Protein AF-A0A1X7H1E5-F1 (afdb_monomer)

Mean predicted aligned error: 17.62 Å

Organism: NCBI:txid1313296

pLDDT: mean 81.73, std 18.09, range [30.44, 97.81]

Sequence (276 aa):
MNKVLLLMFMSLFIIAGCNSNSDNQVTVELDEQSMLISGLDFTISGQVKGLKQNYFFYQIEDGHGFLSEGKIDVQKNGTFKTSLAIKSPTNEFGELTFYSDANGNGVFDVELDTEQRLVSCELTFHKSIVIPLSTNEEMNESQKEDTEIVTTLYTINLNDYKNRNVSEIPFYSLGKIEYITEKTVKSFQEGHHPWLGHAETFISIKASNLVPPAYKKDNEIKKEFIQIKKQTDNRAVATIKFDDNFFYEVTAESSEMTGGIFFITNIELHMHIKEK

Structure (mmCIF, N/CA/C/O backbone):
data_AF-A0A1X7H1E5-F1
#
_entry.id   AF-A0A1X7H1E5-F1
#
loop_
_atom_site.group_PDB
_atom_site.id
_atom_site.type_symbol
_atom_site.label_atom_id
_atom_site.label_alt_id
_atom_site.label_comp_id
_atom_site.label_asym_id
_atom_site.label_entity_id
_atom_site.label_seq_id
_atom_site.pdbx_PDB_ins_code
_atom_site.Cartn_x
_atom_site.Cartn_y
_atom_site.Cartn_z
_atom_site.occupancy
_atom_site.B_iso_or_equiv
_atom_site.auth_seq_id
_atom_site.auth_comp_id
_atom_site.auth_asym_id
_atom_site.auth_atom_id
_atom_site.pdbx_PDB_model_num
ATOM 1 N N . MET A 1 1 ? -20.603 -50.423 40.516 1.00 35.03 1 MET A N 1
ATOM 2 C CA . MET A 1 1 ? -19.326 -50.216 39.806 1.00 35.03 1 MET A CA 1
ATOM 3 C C . MET A 1 1 ? -19.410 -48.911 39.030 1.00 35.03 1 MET A C 1
ATOM 5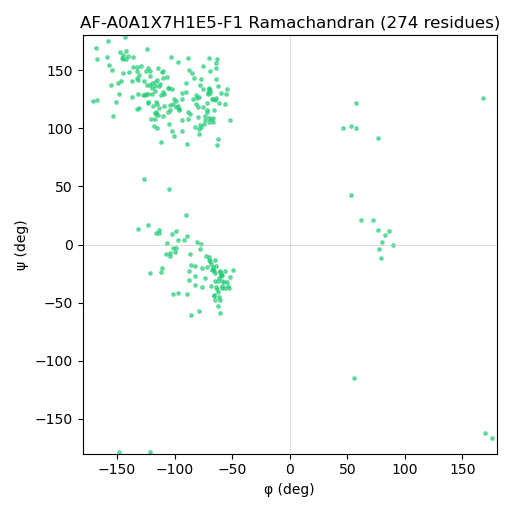 O O . MET A 1 1 ? -20.323 -48.751 38.239 1.00 35.03 1 MET A O 1
ATOM 9 N N . ASN A 1 2 ? -18.505 -48.000 39.392 1.00 33.03 2 ASN A N 1
ATOM 10 C CA . ASN A 1 2 ? -18.014 -46.771 38.756 1.00 33.03 2 ASN A CA 1
ATOM 11 C C . ASN A 1 2 ? -18.989 -45.743 38.153 1.00 33.03 2 ASN A C 1
ATOM 13 O O . ASN A 1 2 ? -19.403 -45.822 37.003 1.00 33.03 2 ASN A O 1
ATOM 17 N N . LYS A 1 3 ? -19.207 -44.694 38.960 1.00 39.78 3 LYS A N 1
ATOM 18 C CA . LYS A 1 3 ? -19.493 -43.313 38.553 1.00 39.78 3 LYS A CA 1
ATOM 19 C C . LYS A 1 3 ? -18.223 -42.708 37.933 1.00 39.78 3 LYS A C 1
ATOM 21 O O . LYS A 1 3 ? -17.164 -42.822 38.544 1.00 39.78 3 LYS A O 1
ATOM 26 N N . VAL A 1 4 ? -18.333 -42.020 36.799 1.00 43.75 4 VAL A N 1
ATOM 27 C CA . VAL A 1 4 ? -17.307 -41.074 36.328 1.00 43.75 4 VAL A CA 1
ATOM 28 C C . VAL A 1 4 ? -17.950 -39.693 36.329 1.00 43.75 4 VAL A C 1
ATOM 30 O O . VAL A 1 4 ? -18.762 -39.360 35.474 1.00 43.75 4 VAL A O 1
ATOM 33 N N . LEU A 1 5 ? -17.639 -38.946 37.386 1.00 39.69 5 LEU A N 1
ATOM 34 C CA . LEU A 1 5 ? -17.943 -37.535 37.568 1.00 39.69 5 LEU A CA 1
ATOM 35 C C . LEU A 1 5 ? -16.764 -36.769 36.955 1.00 39.69 5 LEU A C 1
ATOM 37 O O . LEU A 1 5 ? -15.660 -36.816 37.495 1.00 39.69 5 LEU A O 1
ATOM 41 N N . LEU A 1 6 ? -16.978 -36.128 35.808 1.00 38.88 6 LEU A N 1
ATOM 42 C CA . LEU A 1 6 ? -15.985 -35.265 35.175 1.00 38.88 6 LEU A CA 1
ATOM 43 C C . LEU A 1 6 ? -16.003 -33.911 35.906 1.00 38.88 6 LEU A C 1
ATOM 45 O O . LEU A 1 6 ? -16.850 -33.063 35.639 1.00 38.88 6 LEU A O 1
ATOM 49 N N . LEU A 1 7 ? -15.111 -33.746 36.886 1.00 35.53 7 LEU A N 1
ATOM 50 C CA . LEU A 1 7 ? -14.800 -32.451 37.493 1.00 35.53 7 LEU A CA 1
ATOM 51 C C . LEU A 1 7 ? -13.968 -31.642 36.488 1.00 35.53 7 LEU A C 1
ATOM 53 O O . LEU A 1 7 ? -12.813 -31.982 36.231 1.00 35.53 7 LEU A O 1
ATOM 57 N N . MET A 1 8 ? -14.543 -30.576 35.930 1.00 38.22 8 MET A N 1
ATOM 58 C CA . MET A 1 8 ? -13.761 -29.519 35.292 1.00 38.22 8 MET A CA 1
ATOM 59 C C . MET A 1 8 ? -13.047 -28.714 36.382 1.00 38.22 8 MET A C 1
ATOM 61 O O . MET A 1 8 ? -13.678 -28.168 37.287 1.00 38.22 8 MET A O 1
ATOM 65 N N . PHE A 1 9 ? -11.721 -28.677 36.293 1.00 36.47 9 PHE A N 1
ATOM 66 C CA . PHE A 1 9 ? -10.853 -27.814 37.082 1.00 36.47 9 PHE A CA 1
ATOM 67 C C . PHE A 1 9 ? -11.109 -26.352 36.689 1.00 36.47 9 PHE A C 1
ATOM 69 O O . PHE A 1 9 ? -10.734 -25.928 35.601 1.00 36.47 9 PHE A O 1
ATOM 76 N N . MET A 1 10 ? -11.733 -25.584 37.581 1.00 31.50 10 MET A N 1
ATOM 77 C CA . MET A 1 10 ? -11.665 -24.125 37.561 1.00 31.50 10 MET A CA 1
ATOM 78 C C . MET A 1 10 ? -10.351 -23.736 38.251 1.00 31.50 10 MET A C 1
ATOM 80 O O . MET A 1 10 ? -10.232 -23.820 39.475 1.00 31.50 10 MET A O 1
ATOM 84 N N . SER A 1 11 ? -9.324 -23.398 37.476 1.00 34.34 11 SER A N 1
ATOM 85 C CA . SER A 1 11 ? -8.077 -22.848 38.007 1.00 34.34 11 SER A CA 1
ATOM 86 C C . SER A 1 11 ? -8.276 -21.371 38.339 1.00 34.34 11 SER A C 1
ATOM 88 O O . SER A 1 11 ? -8.301 -20.516 37.459 1.00 34.34 11 SER A O 1
ATOM 90 N N . LEU A 1 12 ? -8.435 -21.107 39.634 1.00 36.41 12 LEU A N 1
ATOM 91 C CA . LEU A 1 12 ? -8.413 -19.793 40.262 1.00 36.41 12 LEU A CA 1
ATOM 92 C C . LEU A 1 12 ? -6.967 -19.257 40.214 1.00 36.41 12 LEU A C 1
ATOM 94 O O . LEU A 1 12 ? -6.116 -19.727 40.969 1.00 36.41 12 LEU A O 1
ATOM 98 N N . PHE A 1 13 ? -6.671 -18.290 39.345 1.00 33.78 13 PHE A N 1
ATOM 99 C CA . PHE A 1 13 ? -5.442 -17.497 39.439 1.00 33.78 13 PHE A CA 1
ATOM 100 C C . PHE A 1 13 ? -5.778 -16.149 40.076 1.00 33.78 13 PHE A C 1
ATOM 102 O O . PHE A 1 13 ? -6.185 -15.207 39.409 1.00 33.78 13 PHE A O 1
ATOM 109 N N . ILE A 1 14 ? -5.623 -16.070 41.399 1.00 40.78 14 ILE A N 1
ATOM 110 C CA . ILE A 1 14 ? -5.565 -14.799 42.125 1.00 40.78 14 ILE A CA 1
ATOM 111 C C . ILE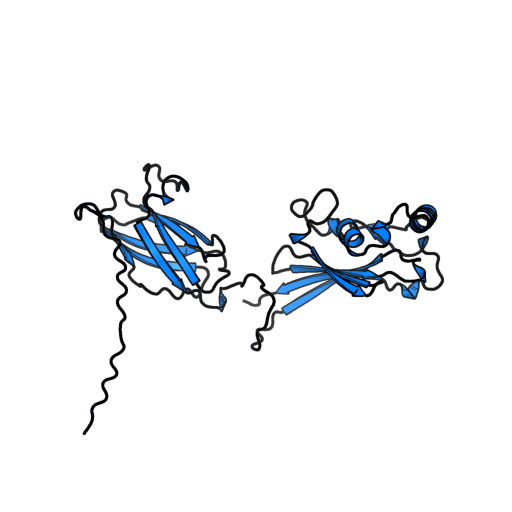 A 1 14 ? -4.083 -14.449 42.246 1.00 40.78 14 ILE A C 1
ATOM 113 O O . ILE A 1 14 ? -3.397 -14.953 43.136 1.00 40.78 14 ILE A O 1
ATOM 117 N N . ILE A 1 15 ? -3.574 -13.599 41.355 1.00 41.62 15 ILE A N 1
ATOM 118 C CA . ILE A 1 15 ? -2.298 -12.916 41.590 1.00 41.62 15 ILE A CA 1
ATOM 119 C C . ILE A 1 15 ? -2.630 -11.614 42.318 1.00 41.62 15 ILE A C 1
ATOM 121 O O . ILE A 1 15 ? -2.850 -10.566 41.721 1.00 41.62 15 ILE A O 1
ATOM 125 N N . ALA A 1 16 ? -2.719 -11.716 43.644 1.00 36.97 16 ALA A N 1
ATOM 126 C CA . ALA A 1 16 ? -2.786 -10.571 44.536 1.00 36.97 16 ALA A CA 1
ATOM 127 C C . ALA A 1 16 ? -1.371 -10.010 44.730 1.00 36.97 16 ALA A C 1
ATOM 129 O O . ALA A 1 16 ? -0.528 -10.624 45.387 1.00 36.97 16 ALA A O 1
ATOM 130 N N . GLY A 1 17 ? -1.115 -8.826 44.176 1.00 30.44 17 GLY A N 1
ATOM 131 C CA . GLY A 1 17 ? -0.035 -7.968 44.647 1.00 30.44 17 GLY A CA 1
ATOM 132 C C . GLY A 1 17 ? -0.408 -7.411 46.021 1.00 30.44 17 GLY A C 1
ATOM 133 O O . GLY A 1 17 ? -1.314 -6.592 46.140 1.00 30.44 17 GLY A O 1
ATOM 134 N N . CYS A 1 18 ? 0.261 -7.877 47.073 1.00 38.12 18 CYS A N 1
ATOM 135 C CA . CYS A 1 18 ? 0.117 -7.345 48.426 1.00 38.12 18 CYS A CA 1
ATOM 136 C C . CYS A 1 18 ? 0.766 -5.955 48.544 1.00 38.12 18 CYS A C 1
ATOM 138 O O . CYS A 1 18 ? 1.992 -5.891 48.503 1.00 38.12 18 CYS A O 1
ATOM 140 N N . ASN A 1 19 ? -0.008 -4.887 48.809 1.00 33.03 19 ASN A N 1
ATOM 141 C CA . ASN A 1 19 ? 0.352 -3.890 49.836 1.00 33.03 19 ASN A CA 1
ATOM 142 C C . ASN A 1 19 ? -0.787 -2.910 50.227 1.00 33.03 19 ASN A C 1
ATOM 144 O O . ASN A 1 19 ? -1.297 -2.171 49.395 1.00 33.03 19 ASN A O 1
ATOM 148 N N . SER A 1 20 ? -1.071 -2.876 51.538 1.00 36.31 20 SER A N 1
ATOM 149 C CA . SER A 1 20 ? -1.610 -1.794 52.400 1.00 36.31 20 SER A CA 1
ATOM 150 C C . SER A 1 20 ? -2.968 -1.091 52.139 1.00 36.31 20 SER A C 1
ATOM 152 O O . SER A 1 20 ? -3.122 -0.340 51.185 1.00 36.31 20 SER A O 1
ATOM 154 N N . ASN A 1 21 ? -3.841 -1.176 53.165 1.00 38.28 21 ASN A N 1
ATOM 155 C CA . ASN A 1 21 ? -5.068 -0.404 53.480 1.00 38.28 21 ASN A CA 1
ATOM 156 C C . ASN A 1 21 ? -6.356 -0.713 52.685 1.00 38.28 21 ASN A C 1
ATOM 158 O O . ASN A 1 21 ? -6.677 -0.081 51.684 1.00 38.28 21 ASN A O 1
ATOM 162 N N . SER A 1 22 ? -7.160 -1.632 53.232 1.00 46.06 22 SER A N 1
ATOM 163 C CA . SER A 1 22 ? -8.341 -2.257 52.613 1.00 46.06 22 SER A CA 1
ATOM 164 C C . SER A 1 22 ? -9.636 -1.431 52.561 1.00 46.06 22 SER A C 1
ATOM 166 O O . SER A 1 22 ? -10.623 -1.942 52.047 1.00 46.06 22 SER A O 1
ATOM 168 N N . ASP A 1 23 ? -9.670 -0.189 53.055 1.00 52.00 23 ASP A N 1
ATOM 169 C CA . ASP A 1 23 ? -10.923 0.596 53.105 1.00 52.00 23 ASP A CA 1
ATOM 170 C C . ASP A 1 23 ? -11.083 1.617 51.968 1.00 52.00 23 ASP A C 1
ATOM 172 O O . ASP A 1 23 ? -12.150 2.206 51.826 1.00 52.00 23 ASP A O 1
ATOM 176 N N . ASN A 1 24 ? -10.066 1.810 51.122 1.00 62.97 24 ASN A N 1
ATOM 177 C CA . ASN A 1 24 ? -10.121 2.755 49.994 1.00 62.97 24 ASN A CA 1
ATOM 178 C C . ASN A 1 24 ? -9.632 2.159 48.667 1.00 62.97 24 ASN A C 1
ATOM 180 O O . ASN A 1 24 ? -9.378 2.904 47.720 1.00 62.97 24 ASN A O 1
ATOM 184 N N . GLN A 1 25 ? -9.471 0.838 48.579 1.00 78.38 25 GLN A N 1
ATOM 185 C CA . GLN A 1 25 ? -9.040 0.227 47.330 1.00 78.38 25 GLN A CA 1
ATOM 186 C C . GLN A 1 25 ? -10.212 0.214 46.347 1.00 78.38 25 GLN A C 1
ATOM 188 O O . GLN A 1 25 ? -11.257 -0.381 46.614 1.00 78.38 25 GLN A O 1
ATOM 193 N N . VAL A 1 26 ? -10.043 0.901 45.219 1.00 87.56 26 VAL A N 1
ATOM 194 C CA . VAL A 1 26 ? -10.995 0.831 44.114 1.00 87.56 26 VAL A CA 1
ATOM 195 C C . VAL A 1 26 ? -10.943 -0.586 43.552 1.00 87.56 26 VAL A C 1
ATOM 197 O O . VAL A 1 26 ? -9.867 -1.067 43.201 1.00 87.56 26 VAL A O 1
ATOM 200 N N . THR A 1 27 ? -12.088 -1.260 43.474 1.00 89.56 27 THR A N 1
ATOM 201 C CA . THR A 1 27 ? -12.187 -2.588 42.856 1.00 89.56 27 THR A CA 1
ATOM 202 C C . THR A 1 27 ? -13.098 -2.518 41.648 1.00 89.56 27 THR A C 1
ATOM 204 O O . THR A 1 27 ? -14.187 -1.952 41.729 1.00 89.56 27 THR A O 1
ATOM 207 N N . VAL A 1 28 ? -12.653 -3.089 40.532 1.00 91.81 28 VAL A N 1
ATOM 208 C CA . VAL A 1 28 ? -13.439 -3.243 39.305 1.00 91.81 28 VAL A CA 1
ATOM 209 C C . VAL A 1 28 ? -13.609 -4.740 39.064 1.00 91.81 28 VAL A C 1
ATOM 211 O O . VAL A 1 28 ? -12.628 -5.476 38.986 1.00 91.81 28 VAL A O 1
ATOM 214 N N . GLU A 1 29 ? -14.854 -5.187 38.974 1.00 92.06 29 GLU A N 1
ATOM 215 C CA . GLU A 1 29 ? -15.240 -6.574 38.727 1.00 92.06 29 GLU A CA 1
ATOM 216 C C . GLU A 1 29 ? -16.033 -6.621 37.418 1.00 92.06 29 GLU A C 1
ATOM 218 O O . GLU A 1 29 ? -17.070 -5.969 37.302 1.00 92.06 29 GLU A O 1
ATOM 223 N N . LEU A 1 30 ? -15.539 -7.363 36.425 1.00 91.56 30 LEU A N 1
ATOM 224 C CA . LEU A 1 30 ? -16.253 -7.602 35.168 1.00 91.56 30 LEU A CA 1
ATOM 225 C C . LEU A 1 30 ? -17.245 -8.754 35.333 1.00 91.56 30 LEU A C 1
ATOM 227 O O . LEU A 1 30 ? -16.936 -9.743 36.000 1.00 91.56 30 LEU A O 1
ATOM 231 N N . ASP A 1 31 ? -18.408 -8.645 34.687 1.00 89.44 31 ASP A N 1
ATOM 232 C CA . ASP A 1 31 ? -19.431 -9.700 34.712 1.00 89.44 31 ASP A CA 1
ATOM 233 C C . ASP A 1 31 ? -18.936 -10.993 34.028 1.00 89.44 31 ASP A C 1
ATOM 235 O O . ASP A 1 31 ? -19.293 -12.096 34.441 1.00 89.44 31 ASP A O 1
ATOM 239 N N . GLU A 1 32 ? -18.073 -10.866 33.012 1.00 80.12 32 GLU A N 1
ATOM 240 C CA . GLU A 1 32 ? -17.421 -11.975 32.307 1.00 80.12 32 GLU A CA 1
ATOM 241 C C . GLU A 1 32 ? -15.895 -11.817 32.368 1.00 80.12 32 GLU A C 1
ATOM 243 O O . GLU A 1 32 ? -15.350 -10.796 31.954 1.00 80.12 32 GLU A O 1
ATOM 248 N N . GLN A 1 33 ? -15.195 -12.827 32.898 1.00 63.22 33 GLN A N 1
ATOM 249 C CA . GLN A 1 33 ? -13.737 -12.776 33.105 1.00 63.22 33 GLN A CA 1
ATOM 250 C C . GLN A 1 33 ? -12.915 -13.220 31.890 1.00 63.22 33 GLN A C 1
ATOM 252 O O . GLN A 1 33 ? -11.749 -12.858 31.788 1.00 63.22 33 GLN A O 1
ATOM 257 N N . SER A 1 34 ? -13.497 -14.012 30.985 1.00 61.06 34 SER A N 1
ATOM 258 C CA . SER A 1 34 ? -12.850 -14.430 29.741 1.00 61.06 34 SER A CA 1
ATOM 259 C C . SER A 1 34 ? -13.657 -13.882 28.579 1.00 61.06 34 SER A C 1
ATOM 261 O O . SER A 1 34 ? -14.774 -14.329 28.321 1.00 61.06 34 SER A O 1
ATOM 263 N N . MET A 1 35 ? -13.100 -12.878 27.912 1.00 79.69 35 MET A N 1
ATOM 264 C CA . MET A 1 35 ? -13.754 -12.204 26.803 1.00 79.69 35 MET A CA 1
ATOM 265 C C . MET A 1 35 ? -13.159 -12.708 25.490 1.00 79.69 35 MET A C 1
ATOM 267 O O . MET A 1 35 ? -12.103 -12.245 25.059 1.00 79.69 35 MET A O 1
ATOM 271 N N . LEU A 1 36 ? -13.844 -13.668 24.856 1.00 83.62 36 LEU A N 1
ATOM 272 C CA . LEU A 1 36 ? -13.603 -13.993 23.452 1.00 83.62 36 LEU A CA 1
ATOM 273 C C . LEU A 1 36 ? -14.274 -12.927 22.581 1.00 83.62 36 LEU A C 1
ATOM 275 O O . LEU A 1 36 ? -15.483 -12.956 22.343 1.00 83.62 36 LEU A O 1
ATOM 279 N N . ILE A 1 37 ? -13.482 -11.988 22.085 1.00 86.69 37 ILE A N 1
ATOM 280 C CA . ILE A 1 37 ? -13.960 -10.876 21.273 1.00 86.69 37 ILE A CA 1
ATOM 281 C C . ILE A 1 37 ? -14.021 -11.310 19.813 1.00 86.69 37 ILE A C 1
ATOM 283 O O . ILE A 1 37 ? -13.001 -11.559 19.180 1.00 86.69 37 ILE A O 1
ATOM 287 N N . SER A 1 38 ? -15.235 -11.418 19.273 1.00 82.62 38 SER A N 1
ATOM 288 C CA . SER A 1 38 ? -15.463 -11.897 17.898 1.00 82.62 38 SER A CA 1
ATOM 289 C C . SER A 1 38 ? -15.740 -10.785 16.880 1.00 82.62 38 SER A C 1
ATOM 291 O O . SER A 1 38 ? -15.897 -11.068 15.694 1.00 82.62 38 SER A O 1
ATOM 293 N N . GLY A 1 39 ? -15.801 -9.529 17.326 1.00 83.19 39 GLY A N 1
ATOM 294 C CA . GLY A 1 39 ? -16.081 -8.351 16.504 1.00 83.19 39 GLY A CA 1
ATOM 295 C C . GLY A 1 39 ? -15.218 -7.160 16.918 1.00 83.19 39 GLY A C 1
ATOM 296 O O . GLY A 1 39 ? -14.673 -7.145 18.017 1.00 83.19 39 GLY A O 1
ATOM 297 N N . LEU A 1 40 ? -15.110 -6.156 16.043 1.00 84.12 40 LEU A N 1
ATOM 298 C CA . LEU A 1 40 ? -14.420 -4.895 16.363 1.00 84.12 40 LEU A CA 1
ATOM 299 C C . LEU A 1 40 ? -15.215 -4.014 17.331 1.00 84.12 40 LEU A C 1
ATOM 301 O O . LEU A 1 40 ? -14.672 -3.055 17.860 1.00 84.12 40 LEU A O 1
ATOM 305 N N . ASP A 1 41 ? -16.469 -4.370 17.589 1.00 90.56 41 ASP A N 1
ATOM 306 C CA . ASP A 1 41 ? -17.279 -3.794 18.645 1.00 90.56 41 ASP A CA 1
ATOM 307 C C . ASP A 1 41 ? -17.689 -4.901 19.612 1.00 90.56 41 ASP A C 1
ATOM 309 O O . ASP A 1 41 ? -18.146 -5.973 19.199 1.00 90.56 41 ASP A O 1
ATOM 313 N N . PHE A 1 42 ? -17.564 -4.645 20.907 1.00 89.44 42 PHE A N 1
ATOM 314 C CA . PHE A 1 42 ? -18.035 -5.558 21.941 1.00 89.44 42 PHE A CA 1
ATOM 315 C C . PHE A 1 42 ? -18.539 -4.790 23.149 1.00 89.44 42 PHE A C 1
ATOM 317 O O . PHE A 1 42 ? -18.265 -3.609 23.325 1.00 89.44 42 PHE A O 1
ATOM 324 N N . THR A 1 43 ? -19.347 -5.447 23.972 1.00 91.69 43 THR A N 1
ATOM 325 C CA . THR A 1 43 ? -19.919 -4.818 25.160 1.00 91.69 43 THR A CA 1
ATOM 326 C C . THR A 1 43 ? -19.284 -5.410 26.393 1.00 91.69 43 THR A C 1
ATOM 328 O O . THR A 1 43 ? -19.256 -6.627 26.539 1.00 91.69 43 THR A O 1
ATOM 331 N N . ILE A 1 44 ? -18.841 -4.541 27.291 1.00 94.00 44 ILE A N 1
ATOM 332 C CA . ILE A 1 44 ? -18.421 -4.932 28.629 1.00 94.00 44 ILE A CA 1
ATOM 333 C C . ILE A 1 44 ? -19.419 -4.404 29.646 1.00 94.00 44 ILE A C 1
ATOM 335 O O . ILE A 1 44 ? -20.027 -3.343 29.461 1.00 94.00 44 ILE A O 1
ATOM 339 N N . SER A 1 45 ? -19.576 -5.139 30.733 1.00 95.19 45 SER A N 1
ATOM 340 C CA . SER A 1 45 ? -20.304 -4.689 31.907 1.00 95.19 45 SER A CA 1
ATOM 341 C C . SER A 1 45 ? -19.652 -5.223 33.166 1.00 95.19 45 SER A C 1
ATOM 343 O O . SER A 1 45 ? -18.860 -6.170 33.134 1.00 95.19 45 SER A O 1
ATOM 345 N N . GLY A 1 46 ? -19.952 -4.561 34.270 1.00 95.56 46 GLY A N 1
ATOM 346 C CA . GLY A 1 46 ? -19.404 -4.926 35.555 1.00 95.56 46 GLY A CA 1
ATOM 347 C C . GLY A 1 46 ? -19.809 -3.957 36.647 1.00 95.56 46 GLY A C 1
ATOM 348 O O . GLY A 1 46 ? -20.693 -3.102 36.485 1.00 95.56 46 GLY A O 1
ATOM 349 N N . GLN A 1 47 ? -19.121 -4.083 37.771 1.00 96.38 47 GLN A N 1
ATOM 350 C CA . GLN A 1 47 ? -19.299 -3.249 38.941 1.00 96.38 47 GLN A CA 1
ATOM 351 C C . GLN A 1 47 ? -17.964 -2.653 39.378 1.00 96.38 47 GLN A C 1
ATOM 353 O O . GLN A 1 47 ? -16.935 -3.321 39.381 1.00 96.38 47 GLN A O 1
ATOM 358 N N . VAL A 1 48 ? -17.990 -1.392 39.796 1.00 94.88 48 VAL A N 1
ATOM 359 C CA . VAL A 1 48 ? -16.875 -0.721 40.455 1.00 94.88 48 VAL A CA 1
ATOM 360 C C . VAL A 1 48 ? -17.285 -0.256 41.850 1.00 94.88 48 VAL A C 1
ATOM 362 O O . VAL A 1 48 ? -18.399 0.230 42.066 1.00 94.88 48 VAL A O 1
ATOM 365 N N . LYS A 1 49 ? -16.383 -0.414 42.819 1.00 93.81 49 LYS A N 1
ATOM 366 C CA . LYS A 1 49 ? -16.543 0.050 44.205 1.00 93.81 49 LYS A CA 1
ATOM 367 C C . LYS A 1 49 ? -15.371 0.948 44.583 1.00 93.81 49 LYS A C 1
ATOM 369 O O . LYS A 1 49 ? -14.271 0.776 44.077 1.00 93.81 49 LYS A O 1
ATOM 374 N N . GLY A 1 50 ? -15.612 1.916 45.466 1.00 90.19 50 GLY A N 1
ATOM 375 C CA . GLY A 1 50 ? -14.571 2.814 45.986 1.00 90.19 50 GLY A CA 1
ATOM 376 C C . GLY A 1 50 ? -14.132 3.943 45.043 1.00 90.19 50 GLY A C 1
ATOM 377 O O . GLY A 1 50 ? -13.340 4.789 45.452 1.00 90.19 50 GLY A O 1
ATOM 378 N N . LEU A 1 51 ? -14.650 4.001 43.811 1.00 89.88 51 LEU A N 1
ATOM 379 C CA . LEU A 1 51 ? -14.337 5.064 42.854 1.00 89.88 51 LEU A CA 1
ATOM 380 C C . LEU A 1 51 ? -14.976 6.394 43.288 1.00 89.88 51 LEU A C 1
ATOM 382 O O . LEU A 1 51 ? -16.169 6.448 43.591 1.00 89.88 51 LEU A O 1
ATOM 386 N N . LYS A 1 52 ? -14.182 7.471 43.335 1.00 88.81 52 LYS A N 1
ATOM 387 C CA . LYS A 1 52 ? -14.660 8.807 43.742 1.00 88.81 52 LYS A CA 1
ATOM 388 C C . LYS A 1 52 ? -15.471 9.487 42.640 1.00 88.81 52 LYS A C 1
ATOM 390 O O . LYS A 1 52 ? -16.420 10.212 42.931 1.00 88.81 52 LYS A O 1
ATOM 395 N N . GLN A 1 53 ? -15.071 9.280 41.391 1.00 91.25 53 GLN A N 1
ATOM 396 C CA . GLN A 1 53 ? -15.729 9.798 40.202 1.00 91.25 53 GLN A CA 1
ATOM 397 C C . GLN A 1 53 ? -16.816 8.831 39.715 1.00 91.25 53 GLN A C 1
ATOM 399 O O . GLN A 1 53 ? -16.814 7.643 40.028 1.00 91.25 53 GLN A O 1
ATOM 404 N N . ASN A 1 54 ? -17.747 9.337 38.909 1.00 94.81 54 ASN A N 1
ATOM 405 C CA . ASN A 1 54 ? -18.755 8.528 38.223 1.00 94.81 54 ASN A CA 1
ATOM 406 C C . ASN A 1 54 ? -18.278 8.057 36.840 1.00 94.81 54 ASN A C 1
ATOM 408 O O . ASN A 1 54 ? -19.103 7.847 35.955 1.00 94.81 54 ASN A O 1
ATOM 412 N N . TYR A 1 55 ? -16.968 7.947 36.639 1.00 96.12 55 TYR A N 1
ATOM 413 C CA . TYR A 1 55 ? -16.359 7.435 35.421 1.00 96.12 55 TYR A CA 1
ATOM 414 C C . TYR A 1 55 ? -14.936 6.951 35.692 1.00 96.12 55 TYR A C 1
ATOM 416 O O . TYR A 1 55 ? -14.310 7.361 36.668 1.00 96.12 55 TYR A O 1
ATOM 424 N N . PHE A 1 56 ? -14.421 6.127 34.791 1.00 96.38 56 PHE A N 1
ATOM 425 C CA . PHE A 1 56 ? -13.010 5.757 34.713 1.00 96.38 56 PHE A CA 1
ATOM 426 C C . PHE A 1 56 ? -12.590 5.642 33.245 1.00 96.38 56 PHE A C 1
ATOM 428 O O . PHE A 1 56 ? -13.443 5.632 32.349 1.00 96.38 56 PHE A O 1
ATOM 435 N N . PHE A 1 57 ? -11.287 5.586 32.993 1.00 96.12 57 PHE A N 1
ATOM 436 C CA . PHE A 1 57 ? -10.742 5.418 31.651 1.00 96.12 57 PHE A CA 1
ATOM 437 C C . PHE A 1 57 ? -10.409 3.962 31.368 1.00 96.12 57 PHE A C 1
ATOM 439 O O . PHE A 1 57 ? -10.198 3.168 32.286 1.00 96.12 57 PHE A O 1
ATOM 446 N N . TYR A 1 58 ? -10.359 3.621 30.088 1.00 95.25 58 TYR A N 1
ATOM 447 C CA . TYR A 1 58 ? -9.899 2.326 29.625 1.00 95.25 58 TYR A CA 1
ATOM 448 C C . TYR A 1 58 ? -8.904 2.480 28.480 1.00 95.25 58 TYR A C 1
ATOM 450 O O . TYR A 1 58 ? -8.995 3.437 27.713 1.00 95.25 58 TYR A O 1
ATOM 458 N N . GLN A 1 59 ? -8.019 1.497 28.346 1.00 94.19 59 GLN A N 1
ATOM 459 C CA . GLN A 1 59 ? -7.104 1.322 27.224 1.00 94.19 59 GLN A CA 1
ATOM 460 C C . GLN A 1 59 ? -7.077 -0.152 26.830 1.00 94.19 59 GLN A C 1
ATOM 462 O O . GLN A 1 59 ? -7.125 -1.026 27.696 1.00 94.19 59 GLN A O 1
ATOM 467 N N . ILE A 1 60 ? -7.025 -0.422 25.529 1.00 93.19 60 ILE A N 1
ATOM 468 C CA . ILE A 1 60 ? -6.940 -1.768 24.968 1.00 93.19 60 ILE A CA 1
ATOM 469 C C . ILE A 1 60 ? -5.705 -1.855 24.083 1.00 93.19 60 ILE A C 1
ATOM 471 O O . ILE A 1 60 ? -5.537 -1.041 23.173 1.00 93.19 60 ILE A O 1
ATOM 475 N N . GLU A 1 61 ? -4.896 -2.883 24.306 1.00 93.19 61 GLU A N 1
ATOM 476 C CA . GLU A 1 61 ? -3.696 -3.191 23.524 1.00 93.19 61 GLU A CA 1
ATOM 477 C C . GLU A 1 61 ? -3.620 -4.688 23.212 1.00 93.19 61 GLU A C 1
ATOM 479 O O . GLU A 1 61 ? -4.263 -5.495 23.876 1.00 93.19 61 GLU A O 1
ATOM 484 N N . ASP A 1 62 ? -2.831 -5.077 22.212 1.00 88.75 62 ASP A N 1
ATOM 485 C CA . ASP A 1 62 ? -2.591 -6.485 21.832 1.00 88.75 62 ASP A CA 1
ATOM 486 C C . ASP A 1 62 ? -1.140 -6.955 22.073 1.00 88.75 62 ASP A C 1
ATOM 488 O O . ASP A 1 62 ? -0.699 -7.993 21.571 1.00 88.75 62 ASP A O 1
ATOM 492 N N . GLY A 1 63 ? -0.368 -6.152 22.812 1.00 81.12 63 GLY A N 1
ATOM 493 C CA . GLY A 1 63 ? 1.064 -6.354 23.044 1.00 81.12 63 GLY A CA 1
ATOM 494 C C . GLY A 1 63 ? 1.974 -5.903 21.893 1.00 81.12 63 GLY A C 1
ATOM 495 O O . GLY A 1 63 ? 3.183 -5.793 22.095 1.00 81.12 63 GLY A O 1
ATOM 496 N N . HIS A 1 64 ? 1.431 -5.596 20.713 1.00 72.38 64 HIS A N 1
ATOM 497 C CA . HIS A 1 64 ? 2.171 -5.019 19.585 1.00 72.38 64 HIS A CA 1
ATOM 498 C C . HIS A 1 64 ? 1.763 -3.573 19.288 1.00 72.38 64 HIS A C 1
ATOM 500 O O . HIS A 1 64 ? 2.544 -2.816 18.707 1.00 72.38 64 HIS A O 1
ATOM 506 N N . GLY A 1 65 ? 0.558 -3.174 19.683 1.00 82.00 65 GLY A N 1
ATOM 507 C CA . GLY A 1 65 ? 0.046 -1.842 19.453 1.00 82.00 65 GLY A CA 1
ATOM 508 C C . GLY A 1 65 ? -1.223 -1.512 20.227 1.00 82.00 65 GLY A C 1
ATOM 509 O O . GLY A 1 65 ? -1.902 -2.349 20.822 1.00 82.00 65 GLY A O 1
ATOM 510 N N . PHE A 1 66 ? -1.533 -0.222 20.177 1.00 88.81 66 PHE A N 1
ATOM 511 C CA . PHE A 1 66 ? -2.716 0.375 20.771 1.00 88.81 66 PHE A CA 1
ATOM 512 C C . PHE A 1 66 ? -3.954 0.142 19.897 1.00 88.81 66 PHE A C 1
ATOM 514 O O . PHE A 1 66 ? -3.976 0.522 18.716 1.00 88.81 66 PHE A O 1
ATOM 521 N N . LEU A 1 67 ? -5.014 -0.407 20.492 1.00 86.56 67 LEU A N 1
ATOM 522 C CA . LEU A 1 67 ? -6.264 -0.715 19.802 1.00 86.56 67 LEU A CA 1
ATOM 523 C C . LEU A 1 67 ? -7.365 0.311 20.056 1.00 86.56 67 LEU A C 1
ATOM 525 O O . LEU A 1 67 ? -8.078 0.662 19.114 1.00 86.56 67 LEU A O 1
ATOM 529 N N . SER A 1 68 ? -7.534 0.768 21.297 1.00 93.50 68 SER A N 1
ATOM 530 C CA . SER A 1 68 ? -8.592 1.716 21.665 1.00 93.50 68 SER A CA 1
ATOM 531 C C . SER A 1 68 ? -8.383 2.317 23.049 1.00 93.50 68 SER A C 1
ATOM 533 O O . SER A 1 68 ? -7.716 1.723 23.891 1.00 93.50 68 SER A O 1
ATOM 535 N N . GLU A 1 69 ? -9.025 3.453 23.296 1.00 94.75 69 GLU A N 1
ATOM 536 C CA . GLU A 1 69 ? -9.163 4.052 24.619 1.00 94.75 69 GLU A CA 1
ATOM 537 C C . GLU A 1 69 ? -10.494 4.786 24.741 1.00 94.75 69 GLU A C 1
ATOM 539 O O . GLU A 1 69 ? -11.164 5.105 23.752 1.00 94.75 69 GLU A O 1
ATOM 544 N N . GLY A 1 70 ? -10.860 5.118 25.970 1.00 93.25 70 GLY A N 1
ATOM 545 C CA . GLY A 1 70 ? -11.959 6.034 26.195 1.00 93.25 70 GLY A CA 1
ATOM 546 C C . GLY A 1 70 ? -12.391 6.101 27.642 1.00 93.25 70 GLY A C 1
ATOM 547 O O . GLY A 1 70 ? -11.675 5.709 28.560 1.00 93.25 70 GLY A O 1
ATOM 548 N N . LYS A 1 71 ? -13.602 6.617 27.836 1.00 95.69 71 LYS A N 1
ATOM 549 C CA . LYS A 1 71 ? -14.197 6.853 29.147 1.00 95.69 71 LYS A CA 1
ATOM 550 C C . LYS A 1 71 ? -15.450 6.008 29.326 1.00 95.69 71 LYS A C 1
ATOM 552 O O . LYS A 1 71 ? -16.282 5.936 28.424 1.00 95.69 71 LYS A O 1
ATOM 557 N N . ILE A 1 72 ? -15.592 5.410 30.503 1.00 96.50 72 ILE A N 1
ATOM 558 C CA . ILE A 1 72 ? -16.746 4.601 30.890 1.00 96.50 72 ILE A CA 1
ATOM 559 C C . ILE A 1 72 ? -17.482 5.320 32.004 1.00 96.50 72 ILE A C 1
ATOM 561 O O . ILE A 1 72 ? -16.928 5.514 33.082 1.00 96.50 72 ILE A O 1
ATOM 565 N N . ASP A 1 73 ? -18.733 5.690 31.748 1.00 96.62 73 ASP A N 1
ATOM 566 C CA . ASP A 1 73 ? -19.598 6.267 32.770 1.00 96.62 73 ASP A CA 1
ATOM 567 C C . ASP A 1 73 ? -20.151 5.172 33.696 1.00 96.62 73 ASP A C 1
ATOM 569 O O . ASP A 1 73 ? -20.596 4.103 33.267 1.00 96.62 73 ASP A O 1
ATOM 573 N N . VAL A 1 74 ? -20.154 5.469 34.992 1.00 96.38 74 VAL A N 1
ATOM 574 C CA . VAL A 1 74 ? -20.584 4.586 36.074 1.00 96.38 74 VAL A CA 1
ATOM 575 C C . VAL A 1 74 ? -21.898 5.098 36.642 1.00 96.38 74 VAL A C 1
ATOM 577 O O . VAL A 1 74 ? -22.057 6.271 36.995 1.00 96.38 74 VAL A O 1
ATOM 580 N N . GLN A 1 75 ? -22.869 4.201 36.758 1.00 96.06 75 GLN A N 1
ATOM 581 C CA . GLN A 1 75 ? -24.157 4.511 37.358 1.00 96.06 75 GLN A CA 1
ATOM 582 C C . GLN A 1 75 ? -24.023 4.723 38.873 1.00 96.06 75 GLN A C 1
ATOM 584 O O . GLN A 1 75 ? -23.099 4.242 39.520 1.00 96.06 75 GLN A O 1
ATOM 589 N N . LYS A 1 76 ? -25.009 5.386 39.491 1.00 93.31 76 LYS A N 1
ATOM 590 C CA . LYS A 1 76 ? -25.003 5.677 40.942 1.00 93.31 76 LYS A CA 1
ATOM 591 C C . LYS A 1 76 ? -24.869 4.439 41.842 1.00 93.31 76 LYS A C 1
ATOM 593 O O . LYS A 1 76 ? -24.478 4.572 42.994 1.00 93.31 76 LYS A O 1
ATOM 598 N N . ASN A 1 77 ? -25.230 3.258 41.344 1.00 93.81 77 ASN A N 1
ATOM 599 C CA . ASN A 1 77 ? -25.120 1.976 42.047 1.00 93.81 77 ASN A CA 1
ATOM 600 C C . ASN A 1 77 ? -23.763 1.268 41.824 1.00 93.81 77 ASN A C 1
ATOM 602 O O . ASN A 1 77 ? -23.618 0.107 42.205 1.00 93.81 77 ASN A O 1
ATOM 606 N N . GLY A 1 78 ? -22.801 1.931 41.174 1.00 94.25 78 GLY A N 1
ATOM 607 C CA . GLY A 1 78 ? -21.482 1.385 40.855 1.00 94.25 78 GLY A CA 1
ATOM 608 C C . GLY A 1 78 ? -21.450 0.472 39.629 1.00 94.25 78 GLY A C 1
ATOM 609 O O . GLY A 1 78 ? -20.401 -0.077 39.328 1.00 94.25 78 GLY A O 1
ATOM 610 N N . THR A 1 79 ? -22.561 0.273 38.916 1.00 97.06 79 THR A N 1
ATOM 611 C CA . THR A 1 79 ? -22.576 -0.579 37.713 1.00 97.06 79 THR A CA 1
ATOM 612 C C . THR A 1 79 ? -22.215 0.208 36.460 1.00 97.06 79 THR A C 1
ATOM 614 O O . THR A 1 79 ? -22.514 1.400 36.354 1.00 97.06 79 THR A O 1
ATOM 617 N N . PHE A 1 80 ? -21.611 -0.465 35.488 1.00 96.56 80 PHE A N 1
ATOM 618 C CA . PHE A 1 80 ? -21.369 0.083 34.160 1.00 96.56 80 PHE A CA 1
ATOM 619 C C . PHE A 1 80 ? -21.709 -0.948 33.087 1.00 96.56 80 PHE A C 1
ATOM 621 O O . PHE A 1 80 ? -21.654 -2.157 33.310 1.00 96.56 80 PHE A O 1
ATOM 628 N N . LYS A 1 81 ? -22.079 -0.447 31.911 1.00 96.06 81 LYS A N 1
ATOM 629 C CA . LYS A 1 81 ? -22.230 -1.231 30.690 1.00 96.06 81 LYS A CA 1
ATOM 630 C C . LYS A 1 81 ? -21.939 -0.320 29.515 1.00 96.06 81 LYS A C 1
ATOM 632 O O . LYS A 1 81 ? -22.595 0.709 29.377 1.00 96.06 81 LYS A O 1
ATOM 637 N N . THR A 1 82 ? -20.969 -0.685 28.693 1.00 94.56 82 THR A N 1
ATOM 638 C CA . THR A 1 82 ? -20.536 0.149 27.574 1.00 94.56 82 THR A CA 1
ATOM 639 C C . THR A 1 82 ? -20.142 -0.707 26.384 1.00 94.56 82 THR A C 1
ATOM 641 O O . THR A 1 82 ? -19.653 -1.825 26.551 1.00 94.56 82 THR A O 1
ATOM 644 N N . SER A 1 83 ? -20.373 -0.178 25.188 1.00 93.00 83 SER A N 1
ATOM 645 C CA . SER A 1 83 ? -19.881 -0.766 23.950 1.00 93.00 83 SER A CA 1
ATOM 646 C C . SER A 1 83 ? -18.553 -0.109 23.605 1.00 93.00 83 SER A C 1
ATOM 648 O O . SER A 1 83 ? -18.459 1.116 23.544 1.00 93.00 83 SER A O 1
ATOM 650 N N . LEU A 1 84 ? -17.533 -0.932 23.417 1.00 92.94 84 LEU A N 1
ATOM 651 C CA . LEU A 1 84 ? -16.187 -0.525 23.061 1.00 92.94 84 LEU A CA 1
ATOM 652 C C . LEU A 1 84 ? -15.955 -0.868 21.597 1.00 92.94 84 LEU A C 1
ATOM 654 O O . LEU A 1 84 ? -16.283 -1.976 21.177 1.00 92.94 84 LEU A O 1
ATOM 658 N N . ALA A 1 85 ? -15.374 0.072 20.861 1.00 90.94 85 ALA A N 1
ATOM 659 C CA . ALA A 1 85 ? -14.902 -0.134 19.501 1.00 90.94 85 ALA A CA 1
ATOM 660 C C . ALA A 1 85 ? -13.377 -0.247 19.527 1.00 90.94 85 ALA A C 1
ATOM 662 O O . ALA A 1 85 ? -12.717 0.565 20.179 1.00 90.94 85 ALA A O 1
ATOM 663 N N . ILE A 1 86 ? -12.811 -1.220 18.823 1.00 90.75 86 ILE A N 1
ATOM 664 C CA . ILE A 1 86 ? -11.368 -1.439 18.719 1.00 90.75 86 ILE A CA 1
ATOM 665 C C . ILE A 1 86 ? -10.901 -1.373 17.270 1.00 90.75 86 ILE A C 1
ATOM 667 O O . ILE A 1 86 ? -11.614 -1.749 16.339 1.00 90.75 86 ILE A O 1
ATOM 671 N N . LYS A 1 87 ? -9.656 -0.928 17.075 1.00 86.94 87 LYS A N 1
ATOM 672 C CA . LYS A 1 87 ? -8.922 -1.237 15.844 1.00 86.94 87 LYS A CA 1
ATOM 673 C C . LYS A 1 87 ? -8.720 -2.747 15.741 1.00 86.94 87 LYS A C 1
ATOM 675 O O . LYS A 1 87 ? -8.773 -3.457 16.744 1.00 86.94 87 LYS A O 1
ATOM 680 N N . SER A 1 88 ? -8.468 -3.232 14.531 1.00 82.88 88 SER A N 1
ATOM 681 C CA . SER A 1 88 ? -8.190 -4.649 14.328 1.00 82.88 88 SER A CA 1
ATOM 682 C C . SER A 1 88 ? -6.928 -5.065 15.099 1.00 82.88 88 SER A C 1
ATOM 684 O O . SER A 1 88 ? -5.877 -4.464 14.869 1.00 82.88 88 SER A O 1
ATOM 686 N N . PRO A 1 89 ? -7.018 -6.049 16.013 1.00 84.31 89 PRO A N 1
ATOM 687 C CA . PRO A 1 89 ? -5.859 -6.582 16.719 1.00 84.31 89 PRO A CA 1
ATOM 688 C C . PRO A 1 89 ? -4.894 -7.265 15.752 1.00 84.31 89 PRO A C 1
ATOM 690 O O . PRO A 1 89 ? -5.311 -7.814 14.741 1.00 84.31 89 PRO A O 1
ATOM 693 N N . THR A 1 90 ? -3.612 -7.282 16.080 1.00 82.94 90 THR A N 1
ATOM 694 C CA . THR A 1 90 ? -2.546 -7.981 15.349 1.00 82.94 90 THR A CA 1
ATOM 695 C C . THR A 1 90 ? -2.073 -9.265 16.021 1.00 82.94 90 THR A C 1
ATOM 697 O O . THR A 1 90 ? -1.300 -10.030 15.443 1.00 82.94 90 THR A O 1
ATOM 700 N N . ASN A 1 91 ? -2.553 -9.515 17.235 1.00 82.19 91 ASN A N 1
ATOM 701 C CA . ASN A 1 91 ? -2.321 -10.721 18.011 1.00 82.19 91 ASN A CA 1
ATOM 702 C C . ASN A 1 91 ? -3.666 -11.283 18.501 1.00 82.19 91 ASN A C 1
ATOM 704 O O . ASN A 1 91 ? -4.630 -10.542 18.664 1.00 82.19 91 ASN A O 1
ATOM 708 N N . GLU A 1 92 ? -3.742 -12.592 18.746 1.00 86.69 92 GLU A N 1
ATOM 709 C CA . GLU A 1 92 ? -4.928 -13.241 19.336 1.00 86.69 92 GLU A CA 1
ATOM 710 C C . GLU A 1 92 ? -5.118 -12.871 20.812 1.00 86.69 92 GLU A C 1
ATOM 712 O O . GLU A 1 92 ? -6.189 -13.095 21.369 1.00 86.69 92 GLU A O 1
ATOM 717 N N . PHE A 1 93 ? -4.103 -12.280 21.439 1.00 89.56 93 PHE A N 1
ATOM 718 C CA . PHE A 1 93 ? -4.118 -11.889 22.840 1.00 89.56 93 PHE A CA 1
ATOM 719 C C . PHE A 1 93 ? -4.035 -10.377 22.971 1.00 89.56 93 PHE A C 1
ATOM 721 O O . PHE A 1 93 ? -3.299 -9.722 22.236 1.00 89.56 93 PHE A O 1
ATOM 728 N N . GLY A 1 94 ? -4.766 -9.837 23.936 1.00 91.06 94 GLY A N 1
ATOM 729 C CA . GLY A 1 94 ? -4.639 -8.446 24.327 1.00 91.06 94 GLY A CA 1
ATOM 730 C C . GLY A 1 94 ? -4.929 -8.224 25.791 1.00 91.06 94 GLY A C 1
ATOM 731 O O . GLY A 1 94 ? -5.217 -9.154 26.541 1.00 91.06 94 GLY A O 1
ATOM 732 N N . GLU A 1 95 ? -4.856 -6.967 26.188 1.00 91.94 95 GLU A N 1
ATOM 733 C CA . GLU A 1 95 ? -5.109 -6.520 27.543 1.00 91.94 95 GLU A CA 1
ATOM 734 C C . GLU A 1 95 ? -6.050 -5.318 27.495 1.00 91.94 95 GLU A C 1
ATOM 736 O O . GLU A 1 95 ? -5.830 -4.366 26.747 1.00 91.94 95 GLU A O 1
ATOM 741 N N . LEU A 1 96 ? -7.114 -5.373 28.292 1.00 93.69 96 LEU A N 1
ATOM 742 C CA . LEU A 1 96 ? -7.959 -4.229 28.608 1.00 93.69 96 LEU A CA 1
ATOM 743 C C . LEU A 1 96 ? -7.608 -3.768 30.016 1.00 93.69 96 LEU A C 1
ATOM 745 O O . LEU A 1 96 ? -7.821 -4.492 30.992 1.00 93.69 96 LEU A O 1
ATOM 749 N N . THR A 1 97 ? -7.090 -2.551 30.110 1.00 93.12 97 THR A N 1
ATOM 750 C CA . THR A 1 97 ? -6.685 -1.931 31.367 1.00 93.12 97 THR A CA 1
ATOM 751 C C . THR A 1 97 ? -7.584 -0.752 31.694 1.00 93.12 97 THR A C 1
ATOM 753 O O . THR A 1 97 ? -7.924 0.043 30.820 1.00 93.12 97 THR A O 1
ATOM 756 N N . PHE A 1 98 ? -7.958 -0.629 32.966 1.00 94.50 98 PHE A N 1
ATOM 757 C CA . PHE A 1 98 ? -8.747 0.482 33.482 1.00 94.50 98 PHE A CA 1
ATOM 758 C C . PHE A 1 98 ? -7.916 1.387 34.387 1.00 94.50 98 PHE A C 1
ATOM 760 O O . PHE A 1 98 ? -7.116 0.901 35.189 1.00 94.50 98 PHE A O 1
ATOM 767 N N . TYR A 1 99 ? -8.169 2.691 34.314 1.00 93.75 99 TYR A N 1
ATOM 768 C CA . TYR A 1 99 ? -7.439 3.720 35.055 1.00 93.75 99 TYR A CA 1
ATOM 769 C C . TYR A 1 99 ? -8.405 4.693 35.726 1.00 93.75 99 TYR A C 1
ATOM 771 O O . TYR A 1 99 ? -9.446 5.036 35.159 1.00 93.75 99 TYR A O 1
ATOM 779 N N . SER A 1 100 ? -8.071 5.160 36.928 1.00 93.12 100 SER A N 1
ATOM 780 C CA . SER A 1 100 ? -8.771 6.308 37.511 1.00 93.12 100 SER A CA 1
ATOM 781 C C . SER A 1 100 ? -8.160 7.612 37.023 1.00 93.12 100 SER A C 1
ATOM 783 O O . SER A 1 100 ? -6.948 7.693 36.868 1.00 93.12 100 SER A O 1
ATOM 785 N N . ASP A 1 101 ? -8.992 8.641 36.886 1.00 91.62 101 ASP A N 1
ATOM 786 C CA . ASP A 1 101 ? -8.529 10.002 36.628 1.00 91.62 101 ASP A CA 1
ATOM 787 C C . ASP A 1 101 ? -7.799 10.562 37.861 1.00 91.62 101 ASP A C 1
ATOM 789 O O . ASP A 1 101 ? -8.422 10.857 38.894 1.00 91.62 101 ASP A O 1
ATOM 793 N N . ALA A 1 102 ? -6.475 10.675 37.754 1.00 86.62 102 ALA A N 1
ATOM 794 C CA . ALA A 1 102 ? -5.588 11.076 38.835 1.00 86.62 102 ALA A CA 1
ATOM 795 C C . ALA A 1 102 ? -5.785 12.546 39.226 1.00 86.62 102 ALA A C 1
ATOM 797 O O . ALA A 1 102 ? -5.691 12.901 40.406 1.00 86.62 102 ALA A O 1
ATOM 798 N N . ASN A 1 103 ? -6.064 13.406 38.244 1.00 87.62 103 ASN A N 1
ATOM 799 C CA . ASN A 1 103 ? -6.151 14.855 38.428 1.00 87.62 103 ASN A CA 1
ATOM 800 C C . ASN A 1 103 ? -7.607 15.375 38.440 1.00 87.62 103 ASN A C 1
ATOM 802 O O . ASN A 1 103 ? -7.850 16.518 38.835 1.00 87.62 103 ASN A O 1
ATOM 806 N N . GLY A 1 104 ? -8.576 14.525 38.089 1.00 87.75 104 GLY A N 1
ATOM 807 C CA . GLY A 1 104 ? -10.010 14.796 38.127 1.00 87.75 104 GLY A CA 1
ATOM 808 C C . GLY A 1 104 ? -10.500 15.754 37.040 1.00 87.75 104 GLY A C 1
ATOM 809 O O . GLY A 1 104 ? -11.541 16.390 37.236 1.00 87.75 104 GLY A O 1
ATOM 810 N N . ASN A 1 105 ? -9.758 15.919 35.942 1.00 89.12 105 ASN A N 1
ATOM 811 C CA . ASN A 1 105 ? -10.087 16.864 34.873 1.00 89.12 105 ASN A CA 1
ATOM 812 C C . ASN A 1 105 ? -11.040 16.285 33.801 1.00 89.12 105 ASN A C 1
ATOM 814 O O . ASN A 1 105 ? -11.542 17.040 32.963 1.00 89.12 105 ASN A O 1
ATOM 818 N N . GLY A 1 106 ? -11.329 14.981 33.835 1.00 88.31 106 GLY A N 1
ATOM 819 C CA . GLY A 1 106 ? -12.204 14.284 32.894 1.00 88.31 106 GLY A CA 1
ATOM 820 C C . GLY A 1 106 ? -11.593 13.984 31.523 1.00 88.31 106 GLY A C 1
ATOM 821 O O . GLY A 1 106 ? -12.340 13.610 30.613 1.00 88.31 106 GLY A O 1
ATOM 822 N N . VAL A 1 107 ? -10.276 14.132 31.370 1.00 87.25 107 VAL A N 1
ATOM 823 C CA . VAL A 1 107 ? -9.489 13.882 30.157 1.00 87.25 107 VAL A CA 1
ATOM 824 C C . VAL A 1 107 ? -8.357 12.916 30.493 1.00 87.25 107 VAL A C 1
ATOM 826 O O . VAL A 1 107 ? -7.599 13.170 31.419 1.00 87.25 107 VAL A O 1
ATOM 829 N N . PHE A 1 108 ? -8.230 11.840 29.717 1.00 83.94 108 PHE A N 1
ATOM 830 C CA . PHE A 1 108 ? -7.168 10.862 29.932 1.00 83.94 108 PHE A CA 1
ATOM 831 C C . PHE A 1 108 ? -5.791 11.489 29.688 1.00 83.94 108 PHE A C 1
ATOM 833 O O . PHE A 1 108 ? -5.535 12.044 28.615 1.00 83.94 108 PHE A O 1
ATOM 840 N N . ASP A 1 109 ? -4.920 11.396 30.687 1.00 82.12 109 ASP A N 1
ATOM 841 C CA . ASP A 1 109 ? -3.529 11.827 30.635 1.00 82.12 109 ASP A CA 1
ATOM 842 C C . ASP A 1 109 ? -2.616 10.605 30.762 1.00 82.12 109 ASP A C 1
ATOM 844 O O . ASP A 1 109 ? -2.530 9.970 31.814 1.00 82.12 109 ASP A O 1
ATOM 848 N N . VAL A 1 110 ? -1.914 10.276 29.677 1.00 78.88 110 VAL A N 1
ATOM 849 C CA . VAL A 1 110 ? -1.058 9.086 29.615 1.00 78.88 110 VAL A CA 1
ATOM 850 C C . VAL A 1 110 ? 0.076 9.108 30.646 1.00 78.88 110 VAL A C 1
ATOM 852 O O . VAL A 1 110 ? 0.505 8.045 31.082 1.00 78.88 110 VAL A O 1
ATOM 855 N N . GLU A 1 111 ? 0.568 10.279 31.057 1.00 76.31 111 GLU A N 1
ATOM 856 C CA . GLU A 1 111 ? 1.667 10.377 32.023 1.00 76.31 111 GLU A CA 1
ATOM 857 C C . GLU A 1 111 ? 1.163 10.253 33.465 1.00 76.31 111 GLU A C 1
ATOM 859 O O . GLU A 1 111 ? 1.847 9.671 34.302 1.00 76.31 111 GLU A O 1
ATOM 864 N N . LEU A 1 112 ? -0.030 10.775 33.761 1.00 80.69 112 LEU A N 1
ATOM 865 C CA . LEU A 1 112 ? -0.559 10.835 35.129 1.00 80.69 112 LEU A CA 1
ATOM 866 C C . LEU A 1 112 ? -1.508 9.680 35.472 1.00 80.69 112 LEU A C 1
ATOM 868 O O . LEU A 1 112 ? -1.445 9.133 36.575 1.00 80.69 112 LEU A O 1
ATOM 872 N N . ASP A 1 113 ? -2.394 9.303 34.553 1.00 80.56 113 ASP A N 1
ATOM 873 C CA . ASP A 1 113 ? -3.460 8.336 34.830 1.00 80.56 113 ASP A CA 1
ATOM 874 C C . ASP A 1 113 ? -2.969 6.891 34.721 1.00 80.56 113 ASP A C 1
ATOM 876 O O . ASP A 1 113 ? -3.482 6.011 35.416 1.00 80.56 113 ASP A O 1
ATOM 880 N N . THR A 1 114 ? -1.937 6.629 33.910 1.00 78.38 114 THR A N 1
ATOM 881 C CA . THR A 1 114 ? -1.367 5.276 33.776 1.00 78.38 114 THR A CA 1
ATOM 882 C C . THR A 1 114 ? -0.715 4.778 35.069 1.00 78.38 114 THR A C 1
ATOM 884 O O . THR A 1 114 ? -0.691 3.569 35.319 1.00 78.38 114 THR A O 1
ATOM 887 N N . GLU A 1 115 ? -0.282 5.690 35.947 1.00 80.00 115 GLU A N 1
ATOM 888 C CA . GLU A 1 115 ? 0.185 5.375 37.302 1.00 80.00 115 GLU A CA 1
ATOM 889 C C . GLU A 1 115 ? -0.961 4.969 38.250 1.00 80.00 115 GLU A C 1
ATOM 891 O O . GLU A 1 115 ? -0.724 4.312 39.266 1.00 80.00 115 GLU A O 1
ATOM 896 N N . GLN A 1 116 ? -2.211 5.313 37.919 1.00 86.31 116 GLN A N 1
ATOM 897 C CA . GLN A 1 116 ? -3.414 5.013 38.704 1.00 86.31 116 GLN A CA 1
ATOM 898 C C . GLN A 1 116 ? -4.236 3.869 38.089 1.00 86.31 116 GLN A C 1
ATOM 900 O O . GLN A 1 116 ? -5.462 3.940 37.934 1.00 86.31 116 GLN A O 1
ATOM 905 N N . ARG A 1 117 ? -3.546 2.782 37.736 1.00 90.00 117 ARG A N 1
ATOM 906 C CA . ARG A 1 117 ? -4.161 1.564 37.200 1.00 90.00 117 ARG A CA 1
ATOM 907 C C . ARG A 1 117 ? -5.075 0.893 38.231 1.00 90.00 117 ARG A C 1
ATOM 909 O O . ARG A 1 117 ? -4.639 0.552 39.328 1.00 90.00 117 ARG A O 1
ATOM 916 N N . LEU A 1 118 ? -6.325 0.648 37.844 1.00 90.62 118 LEU A N 1
ATOM 917 C CA . LEU A 1 118 ? -7.346 -0.006 38.665 1.00 90.62 118 LEU A CA 1
ATOM 918 C C . LEU A 1 118 ? -7.266 -1.532 38.557 1.00 90.62 118 LEU A C 1
ATOM 920 O O . LEU A 1 118 ? -7.052 -2.221 39.551 1.00 90.62 118 LEU A O 1
ATOM 924 N N . VAL A 1 119 ? -7.438 -2.064 37.346 1.00 90.50 119 VAL A N 1
ATOM 925 C CA . VAL A 1 119 ? -7.323 -3.496 37.039 1.00 90.50 119 VAL A CA 1
ATOM 926 C C . VAL A 1 119 ? -7.019 -3.674 35.553 1.00 90.50 119 VAL A C 1
ATOM 928 O O . VAL A 1 119 ? -7.378 -2.819 34.741 1.00 90.50 119 VAL A O 1
ATOM 931 N N . SER A 1 120 ? -6.387 -4.792 35.213 1.00 90.12 120 SER A N 1
ATOM 932 C CA . SER A 1 120 ? -6.193 -5.247 33.839 1.00 90.12 120 SER A CA 1
ATOM 933 C C . SER A 1 120 ? -6.816 -6.625 33.666 1.00 90.12 120 SER A C 1
ATOM 935 O O . SER A 1 120 ? -6.811 -7.434 34.598 1.00 90.12 120 SER A O 1
ATOM 937 N N . CYS A 1 121 ? -7.362 -6.886 32.487 1.00 88.44 121 CYS A N 1
ATOM 938 C CA . CYS A 1 121 ? -7.925 -8.178 32.124 1.00 88.44 121 CYS A CA 1
ATOM 939 C C . CYS A 1 121 ? -7.412 -8.622 30.757 1.00 88.44 121 CYS A C 1
ATOM 941 O O . CYS A 1 121 ? -7.254 -7.814 29.842 1.00 88.44 121 CYS A O 1
ATOM 943 N N . GLU A 1 122 ? -7.156 -9.921 30.640 1.00 89.50 122 GLU A N 1
ATOM 944 C CA . GLU A 1 122 ? -6.732 -10.534 29.390 1.00 89.50 122 GLU A CA 1
ATOM 945 C C . GLU A 1 122 ? -7.927 -10.656 28.441 1.00 89.50 122 GLU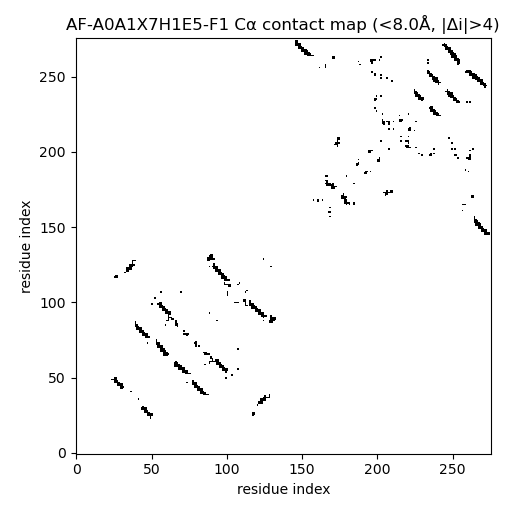 A C 1
ATOM 947 O O . GLU A 1 122 ? -9.014 -11.111 28.812 1.00 89.50 122 GLU A O 1
ATOM 952 N N . LEU A 1 123 ? -7.706 -10.264 27.194 1.00 88.56 123 LEU A N 1
ATOM 953 C CA . LEU A 1 123 ? -8.635 -10.445 26.094 1.00 88.56 123 LEU A CA 1
ATOM 954 C C . LEU A 1 123 ? -8.118 -11.546 25.176 1.00 88.56 123 LEU A C 1
ATOM 956 O O . LEU A 1 123 ? -6.918 -11.660 24.922 1.00 88.56 123 LEU A O 1
ATOM 960 N N . THR A 1 124 ? -9.042 -12.332 24.631 1.00 89.12 124 THR A N 1
ATOM 961 C CA . THR A 1 124 ? -8.753 -13.225 23.510 1.00 89.12 124 THR A CA 1
ATOM 962 C C . THR A 1 124 ? -9.552 -12.754 22.309 1.00 89.12 124 THR A C 1
ATOM 964 O O . THR A 1 124 ? -10.778 -12.695 22.346 1.00 89.12 124 THR A O 1
ATOM 967 N N . PHE A 1 125 ? -8.876 -12.416 21.224 1.00 84.31 125 PHE A N 1
ATOM 968 C CA . PHE A 1 125 ? -9.511 -12.016 19.982 1.00 84.31 125 PHE A CA 1
ATOM 969 C C . PHE A 1 125 ? -9.747 -13.245 19.111 1.00 84.31 125 PHE A C 1
ATOM 971 O O . PHE A 1 125 ? -8.859 -14.068 18.889 1.00 84.31 125 PHE A O 1
ATOM 978 N N . HIS A 1 126 ? -10.963 -13.378 18.594 1.00 83.50 126 HIS A N 1
ATOM 979 C CA . HIS A 1 126 ? -11.268 -14.408 17.619 1.00 83.50 126 HIS A CA 1
ATOM 980 C C . HIS A 1 126 ? -10.414 -14.180 16.368 1.00 83.50 126 HIS A C 1
ATOM 982 O O . HIS A 1 126 ? -10.328 -13.060 15.865 1.00 83.50 126 HIS A O 1
ATOM 988 N N . LYS A 1 127 ? -9.841 -15.249 15.805 1.00 71.81 127 LYS A N 1
ATOM 989 C CA . LYS A 1 127 ? -8.932 -15.161 14.646 1.00 71.81 127 LYS A CA 1
ATOM 990 C C . LYS A 1 127 ? -9.501 -14.363 13.468 1.00 71.81 127 LYS A C 1
ATOM 992 O O . LYS A 1 127 ? -8.746 -13.774 12.711 1.00 71.81 127 LYS A O 1
ATOM 997 N N . SER A 1 128 ? -10.827 -14.315 13.313 1.00 72.75 128 SER A N 1
ATOM 998 C CA . SER A 1 128 ? -11.486 -13.566 12.231 1.00 72.75 128 SER A CA 1
ATOM 999 C C . SER A 1 128 ? -11.327 -12.047 12.307 1.00 72.75 128 SER A C 1
ATOM 1001 O O . SER A 1 128 ? -11.587 -11.387 11.306 1.00 72.75 128 SER A O 1
ATOM 1003 N N . ILE A 1 129 ? -10.986 -11.492 13.474 1.00 76.38 129 ILE A N 1
ATOM 1004 C CA . ILE A 1 129 ? -10.760 -10.049 13.650 1.00 76.38 129 ILE A CA 1
ATOM 1005 C C . ILE A 1 129 ? -9.281 -9.699 13.820 1.00 76.38 129 ILE A C 1
ATOM 1007 O O . ILE A 1 129 ? -8.943 -8.518 13.800 1.00 76.38 129 ILE A O 1
ATOM 1011 N N . VAL A 1 130 ? -8.418 -10.710 13.964 1.00 70.31 130 VAL A N 1
ATOM 1012 C CA . VAL A 1 130 ? -6.969 -10.541 14.067 1.00 70.31 130 VAL A CA 1
ATOM 1013 C C . VAL A 1 130 ? -6.381 -10.369 12.667 1.00 70.31 130 VAL A C 1
ATOM 1015 O O . VAL A 1 130 ? -6.636 -11.175 11.775 1.00 70.31 130 VAL A O 1
ATOM 1018 N N . ILE A 1 131 ? -5.586 -9.320 12.481 1.00 74.69 131 ILE A N 1
ATOM 1019 C CA . ILE A 1 131 ? -4.788 -9.024 11.292 1.00 74.69 131 ILE A CA 1
ATOM 1020 C C . ILE A 1 131 ? -3.317 -9.171 11.698 1.00 74.69 131 ILE A C 1
ATOM 1022 O O . ILE A 1 131 ? -2.714 -8.198 12.152 1.00 74.69 131 ILE A O 1
ATOM 1026 N N . PRO A 1 132 ? -2.735 -10.380 11.600 1.00 66.12 132 PRO A N 1
ATOM 1027 C CA . PRO A 1 132 ? -1.377 -10.629 12.058 1.00 66.12 132 PRO A CA 1
ATOM 1028 C C . PRO A 1 132 ? -0.393 -9.651 11.419 1.00 66.12 132 PRO A C 1
ATOM 1030 O O . PRO A 1 132 ? -0.418 -9.459 10.200 1.00 66.12 132 PRO A O 1
ATOM 1033 N N . LEU A 1 133 ? 0.508 -9.072 12.219 1.00 53.66 133 LEU A N 1
ATOM 1034 C CA . LEU A 1 133 ? 1.702 -8.437 11.663 1.00 53.66 133 LEU A CA 1
ATOM 1035 C C . LEU A 1 133 ? 2.413 -9.510 10.844 1.00 53.66 133 LEU A C 1
ATOM 1037 O O . LEU A 1 133 ? 2.725 -10.573 11.373 1.00 53.66 133 LEU A O 1
ATOM 1041 N N . SER A 1 134 ? 2.605 -9.272 9.549 1.00 48.59 134 SER A N 1
ATOM 1042 C CA . SER A 1 134 ? 3.162 -10.258 8.626 1.00 48.59 134 SER A CA 1
ATOM 1043 C C . SER A 1 134 ? 4.600 -10.616 9.014 1.00 48.59 134 SER A C 1
ATOM 1045 O O . SER A 1 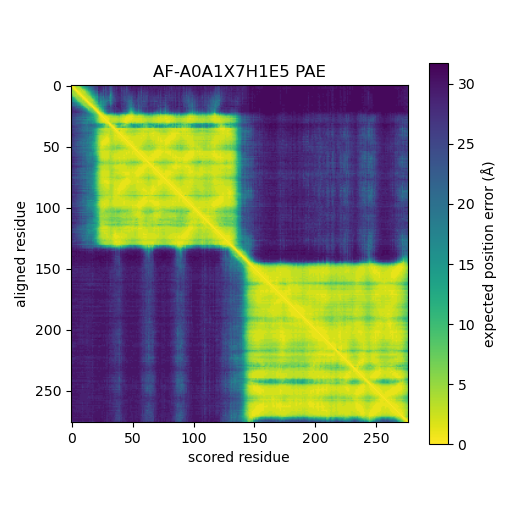134 ? 5.562 -10.040 8.505 1.00 48.59 134 SER A O 1
ATOM 1047 N N . THR A 1 135 ? 4.758 -11.577 9.918 1.00 36.25 135 THR A N 1
ATOM 1048 C CA . THR A 1 135 ? 5.954 -12.396 10.035 1.00 36.25 135 THR A CA 1
ATOM 1049 C C . THR A 1 135 ? 5.853 -13.461 8.961 1.00 36.25 135 THR A C 1
ATOM 1051 O O . THR A 1 135 ? 4.910 -14.252 8.942 1.00 36.25 135 THR A O 1
ATOM 1054 N N . ASN A 1 136 ? 6.810 -13.445 8.037 1.00 47.59 136 ASN A N 1
ATOM 1055 C CA . ASN A 1 136 ? 7.033 -14.549 7.117 1.00 47.59 136 ASN A CA 1
ATOM 1056 C C . ASN A 1 136 ? 7.146 -15.841 7.937 1.00 47.59 136 ASN A C 1
ATOM 1058 O O . ASN A 1 136 ? 8.142 -15.998 8.632 1.00 47.59 136 ASN A O 1
ATOM 1062 N N . GLU A 1 137 ? 6.130 -16.703 7.901 1.00 41.41 137 GLU A N 1
ATOM 1063 C CA . GLU A 1 137 ? 6.235 -18.146 7.642 1.00 41.41 137 GLU A CA 1
ATOM 1064 C C . GLU A 1 137 ? 4.923 -18.884 7.970 1.00 41.41 137 GLU A C 1
ATOM 1066 O O . GLU A 1 137 ? 4.371 -18.793 9.060 1.00 41.41 137 GLU A O 1
ATOM 1071 N N . GLU A 1 138 ? 4.475 -19.621 6.950 1.00 47.69 138 GLU A N 1
ATOM 1072 C CA . GLU A 1 138 ? 3.672 -20.848 6.967 1.00 47.69 138 GLU A CA 1
ATOM 1073 C C . GLU A 1 138 ? 2.296 -20.846 7.658 1.00 47.69 138 GLU A C 1
ATOM 1075 O O . GLU A 1 138 ? 2.149 -21.129 8.844 1.00 47.69 138 GLU A O 1
ATOM 1080 N N . MET A 1 139 ? 1.239 -20.727 6.843 1.00 33.91 139 MET A N 1
ATOM 1081 C CA . MET A 1 139 ? -0.053 -21.330 7.171 1.00 33.91 139 MET A CA 1
ATOM 1082 C C . MET A 1 139 ? -0.693 -22.007 5.957 1.00 33.91 139 MET A C 1
ATOM 1084 O O . MET A 1 139 ? -0.876 -21.411 4.897 1.00 33.91 139 MET A O 1
ATOM 1088 N N . ASN A 1 140 ? -1.040 -23.274 6.167 1.00 39.25 140 ASN A N 1
ATOM 1089 C CA . ASN A 1 140 ? -1.823 -24.123 5.285 1.00 39.25 140 ASN A CA 1
ATOM 1090 C C . ASN A 1 140 ? -3.323 -23.980 5.636 1.00 39.25 140 ASN A C 1
ATOM 1092 O O . ASN A 1 140 ? -3.675 -23.952 6.812 1.00 39.25 140 ASN A O 1
ATOM 1096 N N . GLU A 1 141 ? -4.158 -23.920 4.593 1.00 43.50 141 GLU A N 1
ATOM 1097 C CA . GLU A 1 141 ? -5.618 -24.153 4.512 1.00 43.50 141 GLU A CA 1
ATOM 1098 C C . GLU A 1 141 ? -6.600 -23.402 5.448 1.00 43.50 141 GLU A C 1
ATOM 1100 O O . GLU A 1 141 ? -6.934 -23.836 6.545 1.00 43.50 141 GLU A O 1
ATOM 1105 N N . SER A 1 142 ? -7.268 -22.368 4.920 1.00 37.75 142 SER A N 1
ATOM 1106 C CA . SER A 1 142 ? -8.610 -22.527 4.316 1.00 37.75 142 SER A CA 1
ATOM 1107 C C . SER A 1 142 ? -9.025 -21.228 3.603 1.00 37.75 142 SER A C 1
ATOM 1109 O O . SER A 1 142 ? -8.999 -20.140 4.174 1.00 37.75 142 SER A O 1
ATOM 1111 N N . GLN A 1 143 ? -9.338 -21.339 2.312 1.00 42.25 143 GLN A N 1
ATOM 1112 C CA . GLN A 1 143 ? -9.618 -20.224 1.408 1.00 42.25 143 GLN A CA 1
ATOM 1113 C C . GLN A 1 143 ? -11.000 -19.611 1.702 1.00 42.25 143 GLN A C 1
ATOM 1115 O O . GLN A 1 143 ? -12.025 -20.196 1.358 1.00 42.25 143 GLN A O 1
ATOM 1120 N N . LYS A 1 144 ? -11.039 -18.415 2.303 1.00 46.91 144 LYS A N 1
ATOM 1121 C CA . LYS A 1 144 ? -12.068 -17.424 1.953 1.00 46.91 144 LYS A CA 1
ATOM 1122 C C . LYS A 1 144 ? -11.583 -16.753 0.673 1.00 46.91 144 LYS A C 1
ATOM 1124 O O . LYS A 1 144 ? -10.437 -16.312 0.644 1.00 46.91 144 LYS A O 1
ATOM 1129 N N . GLU A 1 145 ? -12.410 -16.738 -0.369 1.00 46.22 145 GLU A N 1
ATOM 1130 C CA . GLU A 1 145 ? -12.110 -16.056 -1.632 1.00 46.22 145 GLU A CA 1
ATOM 1131 C C . GLU A 1 145 ? -11.963 -14.552 -1.369 1.00 46.22 145 GLU A C 1
ATOM 1133 O O . GLU A 1 145 ? -12.928 -13.793 -1.361 1.00 46.22 145 GLU A O 1
ATOM 1138 N N . ASP A 1 146 ? -10.732 -14.135 -1.088 1.00 55.69 146 ASP A N 1
ATOM 1139 C CA . ASP A 1 146 ? -10.323 -12.745 -1.176 1.00 55.69 146 ASP A CA 1
ATOM 1140 C C . ASP A 1 146 ? -10.389 -12.376 -2.658 1.00 55.69 146 ASP A C 1
ATOM 1142 O O . ASP A 1 146 ? -9.604 -12.869 -3.473 1.00 55.69 146 ASP A O 1
ATOM 1146 N N . THR A 1 147 ? -11.415 -11.612 -3.035 1.00 69.19 147 THR A N 1
ATOM 1147 C CA . THR A 1 147 ? -11.583 -11.224 -4.432 1.00 69.19 147 THR A CA 1
ATOM 1148 C C . THR A 1 147 ? -10.618 -10.088 -4.709 1.00 69.19 147 THR A C 1
ATOM 1150 O O . THR A 1 147 ? -10.870 -8.927 -4.383 1.00 69.19 147 THR A O 1
ATOM 1153 N N . GLU A 1 148 ? -9.490 -10.441 -5.307 1.00 82.00 148 GLU A N 1
ATOM 1154 C CA . GLU A 1 148 ? -8.505 -9.486 -5.780 1.00 82.00 148 GLU A CA 1
ATOM 1155 C C . GLU A 1 148 ? -8.930 -8.929 -7.144 1.00 82.00 148 GLU A C 1
ATOM 1157 O O . GLU A 1 148 ? -9.085 -9.656 -8.129 1.00 82.00 148 GLU A O 1
ATOM 1162 N N . ILE A 1 149 ? -9.102 -7.611 -7.213 1.00 82.00 149 ILE A N 1
ATOM 1163 C CA . ILE A 1 149 ? -9.213 -6.884 -8.472 1.00 82.00 149 ILE A CA 1
ATOM 1164 C C . ILE A 1 149 ? -7.841 -6.333 -8.822 1.00 82.00 149 ILE A C 1
ATOM 1166 O O . ILE A 1 149 ? -7.333 -5.430 -8.157 1.00 82.00 149 ILE A O 1
ATOM 1170 N N . VAL A 1 150 ? -7.290 -6.818 -9.930 1.00 88.69 150 VAL A N 1
ATOM 1171 C CA . VAL A 1 150 ? -6.056 -6.290 -10.507 1.00 88.69 150 VAL A CA 1
ATOM 1172 C C . VAL A 1 150 ? -6.400 -5.344 -11.652 1.00 88.69 150 VAL A C 1
ATOM 1174 O O . VAL A 1 150 ? -7.095 -5.707 -12.601 1.00 88.69 150 VAL A O 1
ATOM 1177 N N . THR A 1 151 ? -5.922 -4.106 -11.561 1.00 87.69 151 THR A N 1
ATOM 1178 C CA . THR A 1 151 ? -6.054 -3.086 -12.605 1.00 87.69 151 THR A CA 1
ATOM 1179 C C . THR A 1 151 ? -4.674 -2.711 -13.125 1.00 87.69 151 THR A C 1
ATOM 1181 O O . THR A 1 151 ? -3.883 -2.088 -12.419 1.00 87.69 151 THR A O 1
ATOM 1184 N N . THR A 1 152 ? -4.391 -3.025 -14.386 1.00 91.62 152 THR A N 1
ATOM 1185 C CA . THR A 1 152 ? -3.169 -2.563 -15.054 1.00 91.62 152 THR A CA 1
ATOM 1186 C C . THR A 1 152 ? -3.274 -1.067 -15.347 1.00 91.62 152 THR A C 1
ATOM 1188 O O . THR A 1 152 ? -4.095 -0.632 -16.155 1.00 91.62 152 THR A O 1
ATOM 1191 N N . LEU A 1 153 ? -2.434 -0.266 -14.695 1.00 90.94 153 LEU A N 1
ATOM 1192 C CA . LEU A 1 153 ? -2.356 1.183 -14.899 1.00 90.94 153 LEU A CA 1
ATOM 1193 C C . LEU A 1 153 ? -1.402 1.552 -16.032 1.00 90.94 153 LEU A C 1
ATOM 1195 O O . LEU A 1 153 ? -1.574 2.574 -16.697 1.00 90.94 153 LEU A O 1
ATOM 1199 N N . TYR A 1 154 ? -0.378 0.730 -16.236 1.00 93.56 154 TYR A N 1
ATOM 1200 C CA . TYR A 1 154 ? 0.623 0.933 -17.267 1.00 93.56 154 TYR A CA 1
ATOM 1201 C C . TYR A 1 154 ? 1.247 -0.402 -17.647 1.00 93.56 154 TYR A C 1
ATOM 1203 O O . TYR A 1 154 ? 1.590 -1.188 -16.771 1.00 93.56 154 TYR A O 1
ATOM 1211 N N . THR A 1 155 ? 1.435 -0.634 -18.943 1.00 95.31 155 THR A N 1
ATOM 1212 C CA . THR A 1 155 ? 2.162 -1.800 -19.438 1.00 95.31 155 THR A CA 1
ATOM 1213 C C . THR A 1 155 ? 2.871 -1.471 -20.745 1.00 95.31 155 THR A C 1
ATOM 1215 O O . THR A 1 155 ? 2.317 -0.777 -21.601 1.00 95.31 155 THR A O 1
ATOM 1218 N N . ILE A 1 156 ? 4.102 -1.953 -20.893 1.00 94.12 156 ILE A N 1
ATOM 1219 C CA . ILE A 1 156 ? 4.845 -1.965 -22.152 1.00 94.12 156 ILE A CA 1
ATOM 1220 C C . ILE A 1 156 ? 5.596 -3.285 -22.289 1.00 94.12 156 ILE A C 1
ATOM 1222 O O . ILE A 1 156 ? 6.078 -3.852 -21.311 1.00 94.12 156 ILE A O 1
ATOM 1226 N N . ASN A 1 157 ? 5.769 -3.740 -23.525 1.00 93.50 157 ASN A N 1
ATOM 1227 C CA . ASN A 1 157 ? 6.651 -4.853 -23.837 1.00 93.50 157 ASN A CA 1
ATOM 1228 C C . ASN A 1 157 ? 7.920 -4.313 -24.501 1.00 93.50 157 ASN A C 1
ATOM 1230 O O . ASN A 1 157 ? 7.875 -3.801 -25.619 1.00 93.50 157 ASN A O 1
ATOM 1234 N N . LEU A 1 158 ? 9.070 -4.444 -23.833 1.00 92.62 158 LEU A N 1
ATOM 1235 C CA . LEU A 1 158 ? 10.347 -3.968 -24.378 1.00 92.62 158 LEU A CA 1
ATOM 1236 C C . LEU A 1 158 ? 10.708 -4.639 -25.713 1.00 92.62 158 LEU A C 1
ATOM 1238 O O . LEU A 1 158 ? 11.399 -4.037 -26.532 1.00 92.62 158 LEU A O 1
ATOM 1242 N N . ASN A 1 159 ? 10.207 -5.850 -25.980 1.00 91.50 159 ASN A N 1
ATOM 1243 C CA . ASN A 1 159 ? 10.472 -6.539 -27.244 1.00 91.50 159 ASN A CA 1
ATOM 1244 C C . ASN A 1 159 ? 9.854 -5.839 -28.460 1.00 91.50 159 ASN A C 1
ATOM 1246 O O . ASN A 1 159 ? 10.383 -5.989 -29.563 1.00 91.50 159 ASN A O 1
ATOM 1250 N N . ASP A 1 160 ? 8.811 -5.026 -28.275 1.00 92.81 160 ASP A N 1
ATOM 1251 C CA . ASP A 1 160 ? 8.210 -4.232 -29.356 1.00 92.81 160 ASP A CA 1
ATOM 1252 C C . ASP A 1 160 ? 9.192 -3.173 -29.902 1.00 92.81 160 ASP A C 1
ATOM 1254 O O . ASP A 1 160 ? 9.001 -2.620 -30.989 1.00 92.81 160 ASP A O 1
ATOM 1258 N N . TYR A 1 161 ? 10.289 -2.932 -29.174 1.00 93.94 161 TYR A N 1
ATOM 1259 C CA . TYR A 1 161 ? 11.319 -1.940 -29.467 1.00 93.94 161 TYR A CA 1
ATOM 1260 C C . TYR A 1 161 ? 12.681 -2.558 -29.809 1.00 93.94 161 TYR A C 1
ATOM 1262 O O . TYR A 1 161 ? 13.646 -1.815 -29.952 1.00 93.94 161 TYR A O 1
ATOM 1270 N N . LYS A 1 162 ? 12.775 -3.883 -30.017 1.00 87.19 162 LYS A N 1
ATOM 1271 C CA . LYS A 1 162 ? 14.036 -4.650 -30.179 1.00 87.19 162 LYS A CA 1
ATOM 1272 C C . LYS A 1 162 ? 15.056 -4.091 -31.189 1.00 87.19 162 LYS A C 1
ATOM 1274 O O . LYS A 1 162 ? 16.239 -4.397 -31.088 1.00 87.19 162 LYS A O 1
ATOM 1279 N N . ASN A 1 163 ? 14.609 -3.275 -32.144 1.00 88.38 163 ASN A N 1
ATOM 1280 C CA . ASN A 1 163 ? 15.440 -2.665 -33.189 1.00 88.38 163 ASN A CA 1
ATOM 1281 C C . ASN A 1 163 ? 15.372 -1.126 -33.207 1.00 88.38 163 ASN A C 1
ATOM 1283 O O . ASN A 1 163 ? 15.686 -0.510 -34.225 1.00 88.38 163 ASN A O 1
ATOM 1287 N N . ARG A 1 164 ? 14.886 -0.511 -32.129 1.00 91.00 164 ARG A N 1
ATOM 1288 C CA . ARG A 1 164 ? 14.757 0.940 -31.980 1.00 91.00 164 ARG A CA 1
ATOM 12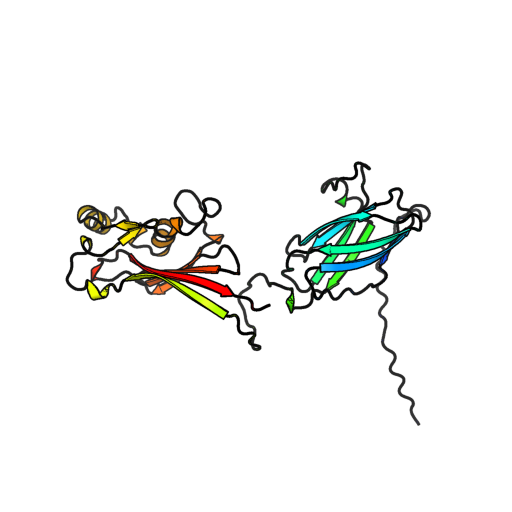89 C C . ARG A 1 164 ? 15.861 1.491 -31.094 1.00 91.00 164 ARG A C 1
ATOM 1291 O O . ARG A 1 164 ? 16.484 0.751 -30.334 1.00 91.00 164 ARG A O 1
ATOM 1298 N N . ASN A 1 165 ? 16.093 2.797 -31.184 1.00 93.06 165 ASN A N 1
ATOM 1299 C CA . ASN A 1 165 ? 17.010 3.448 -30.256 1.00 93.06 165 ASN A CA 1
ATOM 1300 C C . ASN A 1 165 ? 16.397 3.469 -28.854 1.00 93.06 165 ASN A C 1
ATOM 1302 O O . ASN A 1 165 ? 15.183 3.582 -28.694 1.00 93.06 165 ASN A O 1
ATOM 1306 N N . VAL A 1 166 ? 17.243 3.422 -27.823 1.00 93.62 166 VAL A N 1
ATOM 1307 C CA . VAL A 1 166 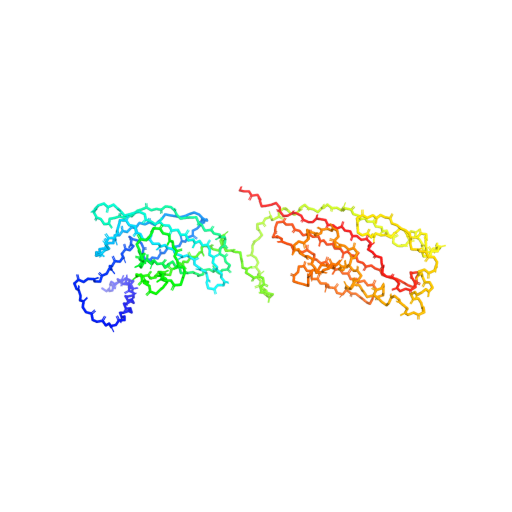? 16.800 3.486 -26.418 1.00 93.62 166 VAL A CA 1
ATOM 1308 C C . VAL A 1 166 ? 15.985 4.756 -26.147 1.00 93.62 166 VAL A C 1
ATOM 1310 O O . VAL A 1 166 ? 15.034 4.730 -25.370 1.00 93.62 166 VAL A O 1
ATOM 1313 N N . SER A 1 167 ? 16.311 5.852 -26.837 1.00 93.50 167 SER A N 1
ATOM 1314 C CA . SER A 1 167 ? 15.587 7.122 -26.758 1.00 93.50 167 SER A CA 1
ATOM 1315 C C . SER A 1 167 ? 14.189 7.109 -27.379 1.00 93.50 167 SER A C 1
ATOM 1317 O O . SER A 1 167 ? 13.420 8.044 -27.174 1.00 93.50 167 SER A O 1
ATOM 1319 N N . GLU A 1 168 ? 13.832 6.058 -28.113 1.00 93.44 168 GLU A N 1
ATOM 1320 C CA . GLU A 1 168 ? 12.514 5.880 -28.729 1.00 93.44 168 GLU A CA 1
ATOM 1321 C C . GLU A 1 168 ? 11.601 4.972 -27.895 1.00 93.44 168 GLU A C 1
ATOM 1323 O O . GLU A 1 168 ? 10.445 4.758 -28.263 1.00 93.44 168 GLU A O 1
ATOM 1328 N N . ILE A 1 169 ? 12.106 4.427 -26.784 1.00 95.88 169 ILE A N 1
ATOM 1329 C CA . ILE A 1 169 ? 11.336 3.587 -25.871 1.00 95.88 169 ILE A CA 1
ATOM 1330 C C . ILE A 1 169 ? 10.571 4.500 -24.898 1.00 95.88 169 ILE A C 1
ATOM 1332 O O . ILE A 1 169 ? 11.201 5.318 -24.219 1.00 95.88 169 ILE A O 1
ATOM 1336 N N . PRO A 1 170 ? 9.233 4.371 -24.791 1.00 95.19 170 PRO A N 1
ATOM 1337 C CA . PRO A 1 170 ? 8.447 5.085 -23.795 1.00 95.19 170 PRO A CA 1
ATOM 1338 C C . PRO A 1 170 ? 8.965 4.817 -22.383 1.00 95.19 170 PRO A C 1
ATOM 1340 O O . PRO A 1 170 ? 9.145 3.673 -21.968 1.00 95.19 170 PRO A O 1
ATOM 1343 N N . PHE A 1 171 ? 9.195 5.889 -21.639 1.00 94.38 171 PHE A N 1
ATOM 1344 C CA . PHE A 1 171 ? 9.818 5.850 -20.329 1.00 94.38 171 PHE A CA 1
ATOM 1345 C C . PHE A 1 171 ? 8.866 6.436 -19.291 1.00 94.38 171 PHE A C 1
ATOM 1347 O O . PHE A 1 171 ? 8.617 7.642 -19.259 1.00 94.38 171 PHE A O 1
ATOM 1354 N N . TYR A 1 172 ? 8.310 5.576 -18.438 1.00 96.62 172 TYR A N 1
ATOM 1355 C CA . TYR A 1 172 ? 7.471 6.026 -17.333 1.00 96.62 172 TYR A CA 1
ATOM 1356 C C . TYR A 1 172 ? 8.311 6.753 -16.276 1.00 96.62 172 TYR A C 1
ATOM 1358 O O . TYR A 1 172 ? 9.327 6.248 -15.794 1.00 96.62 172 TYR A O 1
ATOM 1366 N N . SER A 1 173 ? 7.857 7.937 -15.880 1.00 93.25 173 SER A N 1
ATOM 1367 C CA . SER A 1 173 ? 8.551 8.797 -14.933 1.00 93.25 173 SER A CA 1
ATOM 1368 C C . SER A 1 173 ? 7.563 9.700 -14.214 1.00 93.25 173 SER A C 1
ATOM 1370 O O . SER A 1 173 ? 6.978 10.607 -14.808 1.00 93.25 173 SER A O 1
ATOM 1372 N N . LEU A 1 174 ? 7.367 9.447 -12.917 1.00 91.12 174 LEU A N 1
ATOM 1373 C CA . LEU A 1 174 ? 6.553 10.283 -12.034 1.00 91.12 174 LEU A CA 1
ATOM 1374 C C . LEU A 1 174 ? 5.134 10.541 -12.581 1.00 91.12 174 LEU A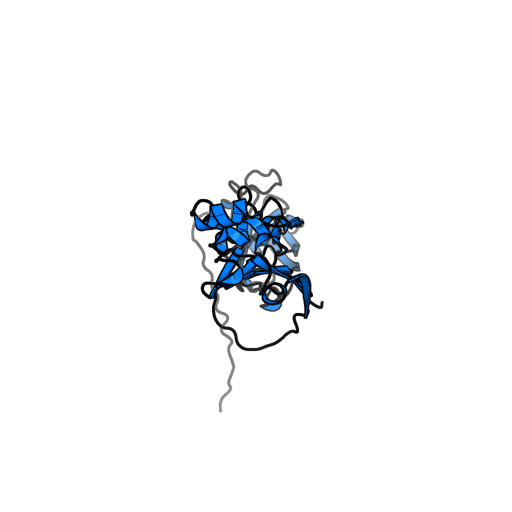 C 1
ATOM 1376 O O . LEU A 1 174 ? 4.622 11.660 -12.520 1.00 91.12 174 LEU A O 1
ATOM 1380 N N . GLY A 1 175 ? 4.497 9.500 -13.127 1.00 91.44 175 GLY A N 1
ATOM 1381 C CA . GLY A 1 175 ? 3.126 9.560 -13.649 1.00 91.44 175 GLY A CA 1
ATOM 1382 C C . GLY A 1 175 ? 3.010 10.104 -15.070 1.00 91.44 175 GLY A C 1
ATOM 1383 O O . GLY A 1 175 ? 1.903 10.354 -15.539 1.00 91.44 175 GLY A O 1
ATOM 1384 N N . LYS A 1 176 ? 4.136 10.305 -15.760 1.00 94.00 176 LYS A N 1
ATOM 1385 C CA . LYS A 1 176 ? 4.184 10.742 -17.157 1.00 94.00 176 LYS A CA 1
ATOM 1386 C C . LYS A 1 176 ? 4.954 9.741 -17.998 1.00 94.00 176 LYS A C 1
ATOM 1388 O O . LYS A 1 176 ? 5.862 9.078 -17.506 1.00 94.00 176 LYS A O 1
ATOM 1393 N N . ILE A 1 177 ? 4.609 9.685 -19.278 1.00 95.06 177 ILE A N 1
ATOM 1394 C CA . ILE A 1 177 ? 5.405 8.987 -20.282 1.00 95.06 177 ILE A CA 1
ATOM 1395 C C . ILE A 1 177 ? 6.300 10.019 -20.955 1.00 95.06 177 ILE A C 1
ATOM 1397 O O . ILE A 1 177 ? 5.813 10.963 -21.578 1.00 95.06 177 ILE A O 1
ATOM 1401 N N . GLU A 1 178 ? 7.603 9.849 -20.789 1.00 95.06 178 GLU A N 1
ATOM 1402 C CA . GLU A 1 178 ? 8.639 10.657 -21.420 1.00 95.06 178 GLU A CA 1
ATOM 1403 C C . GLU A 1 178 ? 9.570 9.772 -22.256 1.00 95.06 178 GLU A C 1
ATOM 1405 O O . GLU A 1 178 ? 9.357 8.569 -22.381 1.00 95.06 178 GLU A O 1
ATOM 1410 N N . TYR A 1 179 ? 10.587 10.376 -22.862 1.00 94.81 179 TYR A N 1
ATOM 1411 C CA . TYR A 1 179 ? 11.606 9.672 -23.632 1.00 94.81 179 TYR A CA 1
ATOM 1412 C C . TYR A 1 179 ? 12.970 10.097 -23.108 1.00 94.81 179 TYR A C 1
ATOM 1414 O O . TYR A 1 179 ? 13.249 11.293 -22.972 1.00 94.81 179 TYR A O 1
ATOM 1422 N N . ILE A 1 180 ? 13.822 9.127 -22.791 1.00 92.62 180 ILE A N 1
ATOM 1423 C CA . ILE A 1 180 ? 15.191 9.423 -22.374 1.00 92.62 180 ILE A CA 1
ATOM 1424 C C . ILE A 1 180 ? 15.994 9.934 -23.566 1.00 92.62 180 ILE A C 1
ATOM 1426 O O . ILE A 1 180 ? 15.949 9.382 -24.656 1.00 92.62 180 ILE A O 1
ATOM 1430 N N . THR A 1 181 ? 16.746 11.012 -23.371 1.00 93.62 181 THR A N 1
ATOM 1431 C CA . THR A 1 181 ? 17.542 11.588 -24.462 1.00 93.62 181 THR A CA 1
ATOM 1432 C C . THR A 1 181 ? 18.789 10.748 -24.740 1.00 93.62 181 THR A C 1
ATOM 1434 O O . THR A 1 181 ? 19.347 10.149 -23.822 1.00 93.62 181 THR A O 1
ATOM 1437 N N . GLU A 1 182 ? 19.313 10.795 -25.967 1.00 93.19 182 GLU A N 1
ATOM 1438 C CA . GLU A 1 182 ? 20.613 10.185 -26.312 1.00 93.19 182 GLU A CA 1
ATOM 1439 C C . GLU A 1 182 ? 21.747 10.657 -25.389 1.00 93.19 182 GLU A C 1
ATOM 1441 O O . GLU A 1 182 ? 22.618 9.887 -24.987 1.00 93.19 182 GLU A O 1
ATOM 1446 N N . LYS A 1 183 ? 21.703 11.928 -24.965 1.00 93.19 183 LYS A N 1
ATOM 1447 C CA . LYS A 1 183 ? 22.651 12.471 -23.985 1.00 93.19 183 LYS A CA 1
ATOM 1448 C C . LYS A 1 183 ? 22.541 11.755 -22.636 1.00 93.19 183 LYS A C 1
ATOM 1450 O O . LYS A 1 183 ? 23.563 11.490 -22.011 1.00 93.19 183 LYS A O 1
ATOM 1455 N N . THR A 1 184 ? 21.326 11.449 -22.186 1.00 90.00 184 THR A N 1
ATOM 1456 C CA . THR A 1 184 ? 21.079 10.710 -20.940 1.00 90.00 184 THR A CA 1
ATOM 1457 C C . THR A 1 184 ? 21.599 9.280 -21.038 1.00 90.00 184 THR A C 1
ATOM 1459 O O . THR A 1 184 ? 22.267 8.824 -20.113 1.00 90.00 184 THR A O 1
ATOM 1462 N N . VAL A 1 185 ? 21.355 8.602 -22.165 1.00 92.75 185 VAL A N 1
ATOM 1463 C CA . VAL A 1 185 ? 21.858 7.242 -22.423 1.00 92.75 185 VAL A CA 1
ATOM 1464 C C . VAL A 1 185 ? 23.387 7.222 -22.393 1.00 92.75 185 VAL A C 1
ATOM 1466 O O . VAL A 1 185 ? 23.981 6.419 -21.676 1.00 92.75 185 VAL A O 1
ATOM 1469 N N . LYS A 1 186 ? 24.036 8.166 -23.084 1.00 93.25 186 LYS A N 1
ATOM 1470 C CA . LYS A 1 186 ? 25.498 8.292 -23.070 1.00 93.25 186 LYS A CA 1
ATOM 1471 C C . LYS A 1 186 ? 26.043 8.585 -21.669 1.00 93.25 186 LYS A C 1
ATOM 1473 O O . LYS A 1 186 ? 26.980 7.935 -21.224 1.00 93.25 186 LYS A O 1
ATOM 1478 N N . SER A 1 187 ? 25.418 9.520 -20.952 1.00 88.50 187 SER A N 1
ATOM 1479 C CA . SER A 1 187 ? 25.780 9.882 -19.573 1.00 88.50 187 SER A CA 1
ATOM 1480 C C . SER A 1 187 ? 25.691 8.680 -18.622 1.00 88.50 187 SER A C 1
ATOM 1482 O O . SER A 1 187 ? 26.536 8.500 -17.746 1.00 88.50 187 SER A O 1
ATOM 1484 N N . PHE A 1 188 ? 24.693 7.810 -18.812 1.00 91.06 188 PHE A N 1
ATOM 1485 C CA . PHE A 1 188 ? 24.585 6.552 -18.078 1.00 91.06 188 PHE A CA 1
ATOM 1486 C C . PHE A 1 188 ? 25.739 5.591 -18.392 1.00 91.06 188 PHE A C 1
ATOM 1488 O O . PHE A 1 188 ? 26.365 5.086 -17.464 1.00 91.06 188 PHE A O 1
ATOM 1495 N N . GLN A 1 189 ? 26.062 5.388 -19.672 1.00 89.44 189 GLN A N 1
ATOM 1496 C CA . GLN A 1 189 ? 27.171 4.525 -20.105 1.00 89.44 189 GLN A CA 1
ATOM 1497 C C . GLN A 1 189 ? 28.536 5.021 -19.603 1.00 89.44 189 GLN A C 1
ATOM 1499 O O . GLN A 1 189 ? 29.424 4.223 -19.320 1.00 89.44 189 GLN A O 1
ATOM 1504 N N . GLU A 1 190 ? 28.690 6.338 -19.450 1.00 91.31 190 GLU A N 1
ATOM 1505 C CA . GLU A 1 190 ? 29.864 6.987 -18.851 1.00 91.31 190 GLU A CA 1
ATOM 1506 C C . GLU A 1 190 ? 29.881 6.908 -17.309 1.00 91.31 190 GLU A C 1
ATOM 1508 O O . GLU A 1 190 ? 30.850 7.324 -16.675 1.00 91.31 190 GLU A O 1
ATOM 1513 N N . GLY A 1 191 ? 28.833 6.358 -16.685 1.00 87.12 191 GLY A N 1
ATOM 1514 C CA . GLY A 1 191 ? 28.752 6.135 -15.240 1.00 87.12 191 GLY A CA 1
ATOM 1515 C C . GLY A 1 191 ? 28.239 7.328 -14.427 1.00 87.12 191 GLY A C 1
ATOM 1516 O O . GLY A 1 191 ? 28.322 7.312 -13.201 1.00 87.12 191 GLY A O 1
ATOM 1517 N N . HIS A 1 192 ? 27.688 8.367 -15.063 1.00 79.31 192 HIS A N 1
ATOM 1518 C CA . HIS A 1 192 ? 27.215 9.575 -14.371 1.00 79.31 192 HIS A CA 1
ATOM 1519 C C . HIS A 1 192 ? 25.808 9.442 -13.762 1.00 79.31 192 HIS A C 1
ATOM 1521 O O . HIS A 1 192 ? 25.436 10.218 -12.879 1.00 79.31 192 HIS A O 1
ATOM 1527 N N . HIS A 1 193 ? 25.013 8.463 -14.206 1.00 81.62 193 HIS A N 1
ATOM 1528 C CA . HIS A 1 193 ? 23.661 8.201 -13.690 1.00 81.62 193 HIS A CA 1
ATOM 1529 C C . HIS A 1 193 ? 23.480 6.743 -13.236 1.00 81.62 193 HIS A C 1
ATOM 1531 O O . HIS A 1 193 ? 22.564 6.073 -13.709 1.00 81.62 193 HIS A O 1
ATOM 1537 N N . PRO A 1 194 ? 24.318 6.230 -12.315 1.00 81.94 194 PRO A N 1
ATOM 1538 C CA . PRO A 1 194 ? 24.352 4.803 -11.975 1.00 81.94 194 PRO A CA 1
ATOM 1539 C C . PRO A 1 194 ? 23.011 4.273 -11.448 1.00 81.94 194 PRO A C 1
ATOM 1541 O O . PRO A 1 194 ? 22.677 3.112 -11.655 1.00 81.94 194 PRO A O 1
ATOM 1544 N N . TRP A 1 195 ? 22.193 5.136 -10.841 1.00 82.88 195 TRP A N 1
ATOM 1545 C CA . TRP A 1 195 ? 20.856 4.799 -10.353 1.00 82.88 195 TRP A CA 1
ATOM 1546 C C . TRP A 1 195 ? 19.889 4.319 -11.452 1.00 82.88 195 TRP A C 1
ATOM 1548 O O . TRP A 1 195 ? 18.965 3.576 -11.141 1.00 82.88 195 TRP A O 1
ATOM 1558 N N . LEU A 1 196 ? 20.109 4.666 -12.730 1.00 87.31 196 LEU A N 1
ATOM 1559 C CA . LEU A 1 196 ? 19.331 4.128 -13.859 1.00 87.31 196 LEU A CA 1
ATOM 1560 C C . LEU A 1 196 ? 19.579 2.628 -14.092 1.00 87.31 196 LEU A C 1
ATOM 1562 O O . LEU A 1 196 ? 18.743 1.960 -14.692 1.00 87.31 196 LEU A O 1
ATOM 1566 N N . GLY A 1 197 ? 20.711 2.104 -13.614 1.00 87.19 197 GLY A N 1
ATOM 1567 C CA . GLY A 1 197 ? 21.079 0.687 -13.668 1.00 87.19 197 GLY A CA 1
ATOM 1568 C C . GLY A 1 197 ? 20.771 -0.072 -12.374 1.00 87.19 197 GLY A C 1
ATOM 1569 O O . GLY A 1 197 ? 21.112 -1.245 -12.254 1.00 87.19 197 GLY A O 1
ATOM 1570 N N . HIS A 1 198 ? 20.142 0.576 -11.389 1.00 88.69 198 HIS A N 1
ATOM 1571 C CA . HIS A 1 198 ? 19.798 -0.032 -10.107 1.00 88.69 198 HIS A CA 1
ATOM 1572 C C . HIS A 1 198 ? 18.288 -0.026 -9.917 1.00 88.69 198 HIS A C 1
ATOM 1574 O O . HIS A 1 198 ? 17.711 0.992 -9.547 1.00 88.69 198 HIS A O 1
ATOM 1580 N N . ALA A 1 199 ? 17.656 -1.180 -10.137 1.00 87.69 199 ALA A N 1
ATOM 1581 C CA . ALA A 1 199 ? 16.203 -1.307 -10.104 1.00 87.69 199 ALA A CA 1
ATOM 1582 C C . ALA A 1 199 ? 15.563 -0.770 -8.811 1.00 87.69 199 ALA A C 1
ATOM 1584 O O . ALA A 1 199 ? 14.510 -0.146 -8.880 1.00 87.69 199 ALA A O 1
ATOM 1585 N N . GLU A 1 200 ? 16.208 -0.958 -7.652 1.00 84.50 200 GLU A N 1
ATOM 1586 C CA . GLU A 1 200 ? 15.688 -0.465 -6.369 1.00 84.50 200 GLU A CA 1
ATOM 1587 C C . GLU A 1 200 ? 15.541 1.057 -6.350 1.00 84.50 200 GLU A C 1
ATOM 1589 O O . GLU A 1 200 ? 14.437 1.577 -6.195 1.00 84.50 200 GLU A O 1
ATOM 1594 N N . THR A 1 201 ? 16.647 1.766 -6.575 1.00 85.94 201 THR A N 1
ATOM 1595 C CA . THR A 1 201 ? 16.667 3.232 -6.623 1.00 85.94 201 THR A CA 1
ATOM 1596 C C . THR A 1 201 ? 15.833 3.764 -7.784 1.00 85.94 201 THR A C 1
ATOM 1598 O O . THR A 1 201 ? 15.167 4.790 -7.678 1.00 85.94 201 THR A O 1
ATOM 1601 N N . PHE A 1 202 ? 15.846 3.059 -8.912 1.00 92.06 202 PHE A N 1
ATOM 1602 C CA . PHE A 1 202 ? 15.078 3.435 -10.084 1.00 92.06 202 PHE A CA 1
ATOM 1603 C C . PHE A 1 202 ? 13.572 3.435 -9.802 1.00 92.06 202 PHE A C 1
ATOM 1605 O O . PHE A 1 202 ? 12.908 4.448 -10.033 1.00 92.06 202 PHE A O 1
ATOM 1612 N N . ILE A 1 203 ? 13.037 2.331 -9.270 1.00 93.88 203 ILE A N 1
ATOM 1613 C CA . ILE A 1 203 ? 11.612 2.215 -8.955 1.00 93.88 203 ILE A CA 1
ATOM 1614 C C . ILE A 1 203 ? 11.234 3.187 -7.832 1.00 93.88 203 ILE A C 1
ATOM 1616 O O . ILE A 1 203 ? 10.231 3.888 -7.972 1.00 93.88 203 ILE A O 1
ATOM 1620 N N . SER A 1 204 ? 12.036 3.291 -6.762 1.00 91.25 204 SER A N 1
ATOM 1621 C CA . SER A 1 204 ? 11.724 4.170 -5.622 1.00 91.25 204 SER A CA 1
ATOM 1622 C C . SER A 1 204 ? 11.574 5.637 -6.033 1.00 91.25 204 SER A C 1
ATOM 1624 O O . SER A 1 204 ? 10.715 6.334 -5.492 1.00 91.25 204 SER A O 1
ATOM 1626 N N . ILE A 1 205 ? 12.362 6.096 -7.012 1.00 91.69 205 ILE A N 1
ATOM 1627 C CA . ILE A 1 205 ? 12.263 7.444 -7.579 1.00 91.69 205 ILE A CA 1
ATOM 1628 C C . ILE A 1 205 ? 11.106 7.515 -8.576 1.00 91.69 205 ILE A C 1
ATOM 1630 O O . ILE A 1 205 ? 10.223 8.361 -8.446 1.00 91.69 205 ILE A O 1
ATOM 1634 N N . LYS A 1 206 ? 11.105 6.662 -9.608 1.00 94.31 206 LYS A N 1
ATOM 1635 C CA . LYS A 1 206 ? 10.230 6.835 -10.780 1.00 94.31 206 LYS A CA 1
ATOM 1636 C C . LYS A 1 206 ? 8.770 6.511 -10.507 1.00 94.31 206 LYS A C 1
ATOM 1638 O O . LYS A 1 206 ? 7.911 7.135 -11.129 1.00 94.31 206 LYS A O 1
ATOM 1643 N N . ALA A 1 207 ? 8.492 5.616 -9.564 1.00 95.06 207 ALA A N 1
ATOM 1644 C CA . ALA A 1 207 ? 7.142 5.275 -9.130 1.00 95.06 207 ALA A CA 1
ATOM 1645 C C . ALA A 1 207 ? 6.658 6.117 -7.936 1.00 95.06 207 ALA A C 1
ATOM 1647 O O . ALA A 1 207 ? 5.548 5.908 -7.450 1.00 95.06 207 ALA A O 1
ATOM 1648 N N . SER A 1 208 ? 7.435 7.100 -7.458 1.00 93.31 208 SER A N 1
ATOM 1649 C CA . SER A 1 208 ? 7.065 7.855 -6.252 1.00 93.31 208 SER A CA 1
ATOM 1650 C C . SER A 1 208 ? 5.781 8.673 -6.410 1.00 93.31 208 SER A C 1
ATOM 1652 O O . SER A 1 208 ? 5.164 9.044 -5.418 1.00 93.31 208 SER A O 1
ATOM 1654 N N . ASN A 1 209 ? 5.317 8.950 -7.631 1.00 93.38 209 ASN A N 1
ATOM 1655 C CA . ASN A 1 209 ? 4.020 9.594 -7.854 1.00 93.38 209 ASN A CA 1
ATOM 1656 C C . ASN A 1 209 ? 2.823 8.721 -7.440 1.00 93.38 209 ASN A C 1
ATOM 1658 O O . ASN A 1 209 ? 1.752 9.276 -7.215 1.00 93.38 209 ASN A O 1
ATOM 1662 N N . LEU A 1 210 ? 2.995 7.397 -7.346 1.00 90.69 210 LEU A N 1
ATOM 1663 C CA . LEU A 1 210 ? 1.946 6.469 -6.908 1.00 90.69 210 LEU A CA 1
ATOM 1664 C C . LEU A 1 210 ? 1.625 6.626 -5.416 1.00 90.69 210 LEU A C 1
ATOM 1666 O O . LEU A 1 210 ? 0.611 6.120 -4.943 1.00 90.69 210 LEU A O 1
ATOM 1670 N N . VAL A 1 211 ? 2.495 7.321 -4.674 1.00 87.25 211 VAL A N 1
ATOM 1671 C CA . VAL A 1 211 ? 2.465 7.368 -3.214 1.00 87.25 211 VAL A CA 1
ATOM 1672 C C . VAL A 1 211 ? 2.205 8.797 -2.721 1.00 87.25 211 VAL A C 1
ATOM 1674 O O . VAL A 1 211 ? 2.764 9.753 -3.279 1.00 87.25 211 VAL A O 1
ATOM 1677 N N . PRO A 1 212 ? 1.388 8.997 -1.670 1.00 85.12 212 PRO A N 1
ATOM 1678 C CA . PRO A 1 212 ? 1.206 10.317 -1.066 1.00 85.12 212 PRO A CA 1
ATOM 1679 C C . PRO A 1 212 ? 2.501 10.871 -0.439 1.00 85.12 212 PRO A C 1
ATOM 1681 O O . PRO A 1 212 ? 3.366 10.095 -0.032 1.00 85.12 212 PRO A O 1
ATOM 1684 N N . PRO A 1 213 ? 2.650 12.204 -0.287 1.00 86.56 213 PRO A N 1
ATOM 1685 C CA . PRO A 1 213 ? 3.867 12.817 0.265 1.00 86.56 213 PRO A CA 1
ATOM 1686 C C . PRO A 1 213 ? 4.304 12.281 1.638 1.00 86.56 213 PRO A C 1
ATOM 1688 O O . PRO A 1 213 ? 5.499 12.190 1.899 1.00 86.56 213 PRO A O 1
ATOM 1691 N N . ALA A 1 214 ? 3.362 11.872 2.495 1.00 87.81 214 ALA A N 1
ATOM 1692 C CA . ALA A 1 214 ? 3.658 11.311 3.818 1.00 87.81 214 ALA A CA 1
ATOM 1693 C C . ALA A 1 214 ? 4.509 10.021 3.771 1.00 87.81 214 ALA A C 1
ATOM 1695 O O . ALA A 1 214 ? 5.228 9.715 4.726 1.00 87.81 214 ALA A O 1
ATOM 1696 N N . TYR A 1 215 ? 4.476 9.301 2.645 1.00 86.69 215 TYR A N 1
ATOM 1697 C CA . TYR A 1 215 ? 5.194 8.045 2.410 1.00 86.69 215 TYR A CA 1
ATOM 1698 C C . TYR A 1 215 ? 6.495 8.244 1.620 1.00 86.69 215 TYR A C 1
ATOM 1700 O O . TYR A 1 215 ? 7.102 7.274 1.165 1.00 86.69 215 TYR A O 1
ATOM 1708 N N . LYS A 1 216 ? 6.937 9.499 1.453 1.00 89.31 216 LYS A N 1
ATOM 1709 C CA . LYS A 1 216 ? 8.161 9.851 0.728 1.00 89.31 216 LYS A CA 1
ATOM 1710 C C . LYS A 1 216 ? 9.254 10.360 1.654 1.00 89.31 216 LYS A C 1
ATOM 1712 O O . LYS A 1 216 ? 8.985 10.992 2.675 1.00 89.31 216 LYS A O 1
ATOM 1717 N N . LYS A 1 217 ? 10.496 10.111 1.259 1.00 87.31 217 LYS A N 1
ATOM 1718 C CA . LYS A 1 217 ? 11.677 10.822 1.734 1.00 87.31 217 LYS A CA 1
ATOM 1719 C C . LYS A 1 217 ? 12.257 11.544 0.524 1.00 87.31 217 LYS A C 1
ATOM 1721 O O . LYS A 1 217 ? 12.690 10.900 -0.426 1.00 87.31 217 LYS A O 1
ATOM 1726 N N . ASP A 1 218 ? 12.198 12.871 0.537 1.00 87.81 218 ASP A N 1
ATOM 1727 C CA . ASP A 1 218 ? 12.520 13.705 -0.623 1.00 87.81 218 ASP A CA 1
ATOM 1728 C C . ASP A 1 218 ? 11.674 13.315 -1.855 1.00 87.81 218 ASP A C 1
ATOM 1730 O O . ASP A 1 218 ? 10.448 13.440 -1.828 1.00 87.81 218 ASP A O 1
ATOM 1734 N N . ASN A 1 219 ? 12.308 12.816 -2.921 1.00 85.69 219 ASN A N 1
ATOM 1735 C CA . ASN A 1 219 ? 11.648 12.377 -4.158 1.00 85.69 219 ASN A CA 1
ATOM 1736 C C . ASN A 1 219 ? 11.505 10.847 -4.267 1.00 85.69 219 ASN A C 1
ATOM 1738 O O . ASN A 1 219 ? 11.124 10.342 -5.326 1.00 85.69 219 ASN A O 1
ATOM 1742 N N . GLU A 1 220 ? 11.806 10.120 -3.192 1.00 89.56 220 GLU A N 1
ATOM 1743 C CA . GLU A 1 220 ? 11.824 8.658 -3.137 1.00 89.56 220 GLU A CA 1
ATOM 1744 C C . GLU A 1 220 ? 10.738 8.117 -2.209 1.00 89.56 220 GLU A C 1
ATOM 1746 O O . GLU A 1 220 ? 10.352 8.759 -1.231 1.00 89.56 220 GLU A O 1
ATOM 1751 N N . ILE A 1 221 ? 10.258 6.909 -2.489 1.00 89.06 221 ILE A N 1
ATOM 1752 C CA . ILE A 1 221 ? 9.391 6.159 -1.572 1.00 89.06 221 ILE A CA 1
ATOM 1753 C C . ILE A 1 221 ? 10.220 5.732 -0.350 1.00 89.06 221 ILE A C 1
ATOM 1755 O O . ILE A 1 221 ? 11.333 5.226 -0.510 1.00 89.06 221 ILE A O 1
ATOM 1759 N N . LYS A 1 222 ? 9.707 5.935 0.873 1.00 87.31 222 LYS A N 1
ATOM 1760 C CA . LYS A 1 222 ? 10.412 5.479 2.084 1.00 87.31 222 LYS A CA 1
ATOM 1761 C C . LYS A 1 222 ? 10.504 3.950 2.089 1.00 87.31 222 LYS A C 1
ATOM 1763 O O . LYS A 1 222 ? 9.562 3.269 1.687 1.00 87.31 222 LYS A O 1
ATOM 1768 N N . LYS A 1 223 ? 11.636 3.420 2.557 1.00 85.25 223 LYS A N 1
ATOM 1769 C CA . LYS A 1 223 ? 11.984 1.994 2.449 1.00 85.25 223 LYS A CA 1
ATOM 1770 C C . LYS A 1 223 ? 10.969 1.068 3.116 1.00 85.25 223 LYS A C 1
ATOM 1772 O O . LYS A 1 223 ? 10.762 -0.037 2.642 1.00 85.25 223 LYS A O 1
ATOM 1777 N N . GLU A 1 224 ? 10.321 1.519 4.181 1.00 84.81 224 GLU A N 1
ATOM 1778 C CA . GLU A 1 224 ? 9.303 0.754 4.900 1.00 84.81 224 GLU A CA 1
ATOM 1779 C C . GLU A 1 224 ? 8.004 0.525 4.103 1.00 84.81 224 GLU A C 1
ATOM 1781 O O . GLU A 1 224 ? 7.247 -0.375 4.447 1.00 84.81 224 GLU A O 1
ATOM 1786 N N . PHE A 1 225 ? 7.753 1.285 3.028 1.00 85.62 225 PHE A N 1
ATOM 1787 C CA . PHE A 1 225 ? 6.548 1.152 2.191 1.00 85.62 225 PHE A CA 1
ATOM 1788 C C . PHE A 1 225 ? 6.817 0.498 0.834 1.00 85.62 225 PHE A C 1
ATOM 1790 O O . PHE A 1 225 ? 5.905 0.384 0.015 1.00 85.62 225 PHE A O 1
ATOM 1797 N N . ILE A 1 226 ? 8.061 0.098 0.568 1.00 87.94 226 ILE A N 1
ATOM 1798 C CA . ILE A 1 226 ? 8.459 -0.524 -0.691 1.00 87.94 226 ILE A CA 1
ATOM 1799 C C . ILE A 1 226 ? 9.298 -1.769 -0.423 1.00 87.94 226 ILE A C 1
ATOM 1801 O O . ILE A 1 226 ? 10.410 -1.704 0.096 1.00 87.94 226 ILE A O 1
ATOM 1805 N N . GLN A 1 227 ? 8.776 -2.918 -0.834 1.00 87.62 227 GLN A N 1
ATOM 1806 C CA . GLN A 1 227 ? 9.506 -4.173 -0.814 1.00 87.62 227 GLN A CA 1
ATOM 1807 C C . GLN A 1 227 ? 9.946 -4.511 -2.230 1.00 87.62 227 GLN A C 1
ATOM 1809 O O . GLN A 1 227 ? 9.121 -4.682 -3.123 1.00 87.62 227 GLN A O 1
ATOM 1814 N N . ILE A 1 228 ? 11.255 -4.625 -2.443 1.00 84.44 228 ILE A N 1
ATOM 1815 C CA . ILE A 1 228 ? 11.811 -4.892 -3.769 1.00 84.44 228 ILE A CA 1
ATOM 1816 C C . ILE A 1 228 ? 12.359 -6.304 -3.806 1.00 84.44 228 ILE A C 1
ATOM 1818 O O . ILE A 1 228 ? 13.285 -6.660 -3.079 1.00 84.44 228 ILE A O 1
ATOM 1822 N N . LYS A 1 229 ? 11.793 -7.108 -4.700 1.00 81.81 229 LYS A N 1
ATOM 1823 C CA . LYS A 1 229 ? 12.252 -8.455 -4.995 1.00 81.81 229 LYS A CA 1
ATOM 1824 C C . LYS A 1 229 ? 12.987 -8.435 -6.326 1.00 81.81 229 LYS A C 1
ATOM 1826 O O . LYS A 1 229 ? 12.388 -8.392 -7.403 1.00 81.81 229 LYS A O 1
ATOM 1831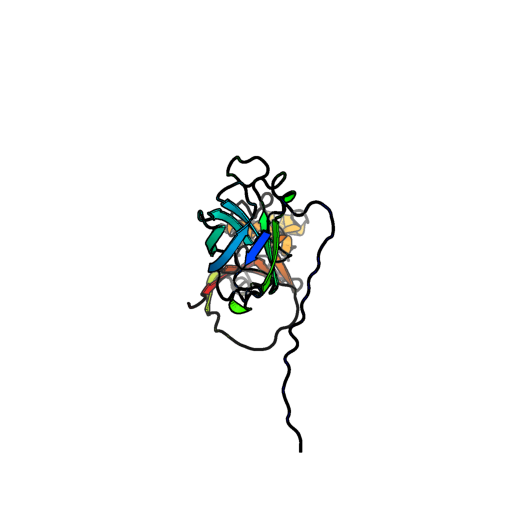 N N . LYS A 1 230 ? 14.316 -8.484 -6.254 1.00 81.38 230 LYS A N 1
ATOM 1832 C CA . LYS A 1 230 ? 15.149 -8.725 -7.433 1.00 81.38 230 LYS A CA 1
ATOM 1833 C C . LYS A 1 230 ? 14.867 -10.143 -7.936 1.00 81.38 230 LYS A C 1
ATOM 1835 O O . LYS A 1 230 ? 15.114 -11.107 -7.217 1.00 81.38 230 LYS A O 1
ATOM 1840 N N . GLN A 1 231 ? 14.320 -10.265 -9.144 1.00 72.81 231 GLN A N 1
ATOM 1841 C CA . GLN A 1 231 ? 14.039 -11.566 -9.761 1.00 72.81 231 GLN A CA 1
ATOM 1842 C C . GLN A 1 231 ? 15.246 -12.055 -10.564 1.00 72.81 231 GLN A C 1
ATOM 1844 O O . GLN A 1 231 ? 15.622 -13.218 -10.473 1.00 72.81 231 GLN A O 1
ATOM 1849 N N . THR A 1 232 ? 15.878 -11.155 -11.320 1.00 79.88 232 THR A N 1
ATOM 1850 C CA . THR A 1 232 ? 17.134 -11.400 -12.042 1.00 79.88 232 THR A CA 1
ATOM 1851 C C . THR A 1 232 ? 18.005 -10.144 -12.000 1.00 79.88 232 THR A C 1
ATOM 1853 O O . THR A 1 232 ? 17.592 -9.111 -11.471 1.00 79.88 232 THR A O 1
ATOM 1856 N N . ASP A 1 233 ? 19.206 -10.190 -12.577 1.00 80.56 233 ASP A N 1
ATOM 1857 C CA . ASP A 1 233 ? 20.040 -8.991 -12.740 1.00 80.56 233 ASP A CA 1
ATOM 1858 C C . ASP A 1 233 ? 19.369 -7.889 -13.559 1.00 80.56 233 ASP A C 1
ATOM 1860 O O . ASP A 1 233 ? 19.628 -6.713 -13.318 1.00 80.56 233 ASP A O 1
ATOM 1864 N N . ASN A 1 234 ? 18.442 -8.268 -14.436 1.00 89.69 234 ASN A N 1
ATOM 1865 C CA . ASN A 1 234 ? 17.798 -7.374 -15.386 1.00 89.69 234 ASN A CA 1
ATOM 1866 C C . ASN A 1 234 ? 16.291 -7.229 -15.141 1.00 89.69 234 ASN A C 1
ATOM 1868 O O . ASN A 1 234 ? 15.577 -6.689 -15.979 1.00 89.69 234 ASN A O 1
ATOM 1872 N N . ARG A 1 235 ? 15.773 -7.733 -14.015 1.00 91.38 235 ARG A N 1
ATOM 1873 C CA . ARG A 1 235 ? 14.348 -7.652 -13.682 1.00 91.38 235 ARG A CA 1
ATOM 1874 C C . ARG A 1 235 ? 14.140 -7.569 -12.181 1.00 91.38 235 ARG A C 1
ATOM 1876 O O . ARG A 1 235 ? 14.622 -8.420 -11.429 1.00 91.38 235 ARG A O 1
ATOM 1883 N N . ALA A 1 236 ? 13.355 -6.591 -11.760 1.00 89.81 236 ALA A N 1
ATOM 1884 C CA . ALA A 1 236 ? 12.896 -6.465 -10.389 1.00 89.81 236 ALA A CA 1
ATOM 1885 C C . ALA A 1 236 ? 11.397 -6.194 -10.353 1.00 89.81 236 ALA A C 1
ATOM 1887 O O . ALA A 1 236 ? 10.844 -5.555 -11.247 1.00 89.81 236 ALA A O 1
ATOM 1888 N N . VAL A 1 237 ? 10.772 -6.668 -9.286 1.00 90.94 237 VAL A N 1
ATOM 1889 C CA . VAL A 1 237 ? 9.384 -6.365 -8.959 1.00 90.94 237 VAL A CA 1
ATOM 1890 C C . VAL A 1 237 ? 9.383 -5.672 -7.607 1.00 90.94 237 VAL A C 1
ATOM 1892 O O . VAL A 1 237 ? 10.028 -6.144 -6.669 1.00 90.94 237 VAL A O 1
ATOM 1895 N N . ALA A 1 238 ? 8.709 -4.534 -7.523 1.00 92.81 238 ALA A N 1
ATOM 1896 C CA . ALA A 1 238 ? 8.494 -3.822 -6.280 1.00 92.81 238 ALA A CA 1
ATOM 1897 C C . ALA A 1 238 ? 7.021 -3.875 -5.901 1.00 92.81 238 ALA A C 1
ATOM 1899 O O . ALA A 1 238 ? 6.161 -3.496 -6.692 1.00 92.81 238 ALA A O 1
ATOM 1900 N N . THR A 1 239 ? 6.758 -4.278 -4.668 1.00 91.75 239 THR A N 1
ATOM 1901 C CA . THR A 1 239 ? 5.450 -4.160 -4.038 1.00 91.75 239 THR A CA 1
ATOM 1902 C C . THR A 1 239 ? 5.462 -2.895 -3.197 1.00 91.75 239 THR A C 1
ATOM 1904 O O . THR A 1 239 ? 6.288 -2.752 -2.292 1.00 91.75 239 THR A O 1
ATOM 1907 N N . ILE A 1 240 ? 4.573 -1.957 -3.511 1.00 91.00 240 ILE A N 1
ATOM 1908 C CA . ILE A 1 240 ? 4.433 -0.699 -2.785 1.00 91.00 240 ILE A CA 1
ATOM 1909 C C . ILE A 1 240 ? 3.112 -0.742 -2.024 1.00 91.00 240 ILE A C 1
ATOM 1911 O O . ILE A 1 240 ? 2.042 -0.718 -2.636 1.00 91.00 240 ILE A O 1
ATOM 1915 N N . LYS A 1 241 ? 3.189 -0.823 -0.695 1.00 83.75 241 LYS A N 1
ATOM 1916 C CA . LYS A 1 241 ? 2.038 -1.077 0.175 1.00 83.75 241 LYS A CA 1
ATOM 1917 C C . LYS A 1 241 ? 1.909 0.016 1.233 1.00 83.75 241 LYS A C 1
ATOM 1919 O O . LYS A 1 241 ? 2.872 0.332 1.927 1.00 83.75 241 LYS A O 1
ATOM 1924 N N . PHE A 1 242 ? 0.707 0.576 1.355 1.00 75.62 242 PHE A N 1
ATOM 1925 C CA . PHE A 1 242 ? 0.355 1.577 2.381 1.00 75.62 242 PHE A CA 1
ATOM 1926 C C . PHE A 1 242 ? -0.806 1.128 3.263 1.00 75.62 242 PHE A C 1
ATOM 1928 O O . PHE A 1 242 ? -0.954 1.628 4.373 1.00 75.62 242 PHE A O 1
ATOM 1935 N N . ASP A 1 243 ? -1.633 0.233 2.730 1.00 73.69 243 ASP A N 1
ATOM 1936 C CA . ASP A 1 243 ? -2.830 -0.324 3.338 1.00 73.69 243 ASP A CA 1
ATOM 1937 C C . ASP A 1 243 ? -2.918 -1.804 2.939 1.00 73.69 243 ASP A C 1
ATOM 1939 O O . ASP A 1 243 ? -2.306 -2.238 1.962 1.00 73.69 243 ASP A O 1
ATOM 1943 N N . ASP A 1 244 ? -3.672 -2.589 3.694 1.00 71.75 244 ASP A N 1
ATOM 1944 C CA . ASP A 1 244 ? -3.923 -3.997 3.400 1.00 71.75 244 ASP A CA 1
ATOM 1945 C C . ASP A 1 244 ? -4.940 -4.191 2.275 1.00 71.75 244 ASP A C 1
ATOM 1947 O O . ASP A 1 244 ? -4.965 -5.250 1.655 1.00 71.75 244 ASP A O 1
ATOM 1951 N N . ASN A 1 245 ? -5.761 -3.179 1.984 1.00 75.38 245 ASN A N 1
ATOM 1952 C CA . ASN A 1 245 ? -6.807 -3.296 0.969 1.00 75.38 245 ASN A CA 1
ATOM 1953 C C . ASN A 1 245 ? -6.314 -2.999 -0.447 1.00 75.38 245 ASN A C 1
ATOM 1955 O O . ASN A 1 245 ? -7.003 -3.348 -1.402 1.00 75.38 245 ASN A O 1
ATOM 1959 N N . PHE A 1 246 ? -5.163 -2.344 -0.615 1.00 84.75 246 PHE A N 1
ATOM 1960 C CA . PHE A 1 246 ? -4.583 -2.156 -1.938 1.00 84.75 246 PHE A CA 1
ATOM 1961 C C . PHE A 1 246 ? -3.069 -1.976 -1.904 1.00 84.75 246 PHE A C 1
ATOM 1963 O O . PHE A 1 246 ? -2.497 -1.399 -0.976 1.00 84.75 246 PHE A O 1
ATOM 1970 N N . PHE A 1 247 ? -2.420 -2.410 -2.975 1.00 90.69 247 PHE A N 1
ATOM 1971 C CA . PHE A 1 247 ? -1.000 -2.184 -3.197 1.00 90.69 247 PHE A CA 1
ATOM 1972 C C . PHE A 1 247 ? -0.717 -1.986 -4.683 1.00 90.69 247 PHE A C 1
ATOM 1974 O O . PHE A 1 247 ? -1.537 -2.315 -5.542 1.00 90.69 247 PHE A O 1
ATOM 1981 N N . TYR A 1 248 ? 0.455 -1.436 -4.987 1.00 94.00 248 TYR A N 1
ATOM 1982 C CA . TYR A 1 248 ? 0.960 -1.398 -6.353 1.00 94.00 248 TYR A CA 1
ATOM 1983 C C . TYR A 1 248 ? 2.025 -2.463 -6.550 1.00 94.00 248 TYR A C 1
ATOM 1985 O O . TYR A 1 248 ? 2.958 -2.549 -5.749 1.00 94.00 248 TYR A O 1
ATOM 1993 N N . GLU A 1 249 ? 1.934 -3.211 -7.640 1.00 95.44 249 GLU A N 1
ATOM 1994 C CA . GLU A 1 249 ? 3.046 -4.000 -8.148 1.00 95.44 249 GLU A CA 1
ATOM 1995 C C . GLU A 1 249 ? 3.687 -3.259 -9.322 1.00 95.44 249 GLU A C 1
ATOM 1997 O O . GLU A 1 249 ? 3.042 -2.938 -10.320 1.00 95.44 249 GLU A O 1
ATOM 2002 N N . VAL A 1 250 ? 4.976 -2.952 -9.195 1.00 96.94 250 VAL A N 1
ATOM 2003 C CA . VAL A 1 250 ? 5.751 -2.252 -10.218 1.00 96.94 250 VAL A CA 1
ATOM 2004 C C . VAL A 1 250 ? 6.853 -3.171 -10.708 1.00 96.94 250 VAL A C 1
ATOM 2006 O O . VAL A 1 250 ? 7.793 -3.481 -9.975 1.00 96.94 250 VAL A O 1
ATOM 2009 N N . THR A 1 251 ? 6.766 -3.583 -11.968 1.00 96.38 251 THR A N 1
ATOM 2010 C CA . THR A 1 251 ? 7.831 -4.344 -12.625 1.00 96.38 251 THR A CA 1
ATOM 2011 C C . THR A 1 251 ? 8.754 -3.387 -13.361 1.00 96.38 251 THR A C 1
ATOM 2013 O O . THR A 1 251 ? 8.294 -2.551 -14.143 1.00 96.38 251 THR A O 1
ATOM 2016 N N . ALA A 1 252 ? 10.059 -3.530 -13.133 1.00 97.12 252 ALA A N 1
ATOM 2017 C CA . ALA A 1 252 ? 11.082 -2.874 -13.929 1.00 97.12 252 ALA A CA 1
ATOM 2018 C C . ALA A 1 252 ? 12.028 -3.890 -14.565 1.00 97.12 252 ALA A C 1
ATOM 2020 O O . ALA A 1 252 ? 12.493 -4.830 -13.914 1.00 97.12 252 ALA A O 1
ATOM 2021 N N . GLU A 1 253 ? 12.348 -3.657 -15.831 1.00 96.06 253 GLU A N 1
ATOM 2022 C CA . GLU A 1 253 ? 13.203 -4.518 -16.637 1.00 96.06 253 GLU A CA 1
ATOM 2023 C C . GLU A 1 253 ? 14.286 -3.707 -17.339 1.00 96.06 253 GLU A C 1
ATOM 2025 O O . GLU A 1 253 ? 14.083 -2.562 -17.747 1.00 96.06 253 GLU A O 1
ATOM 2030 N N . SER A 1 254 ? 15.446 -4.325 -17.492 1.00 95.00 254 SER A N 1
ATOM 2031 C CA . SER A 1 254 ? 16.524 -3.880 -18.359 1.00 95.00 254 SER A CA 1
ATOM 2032 C C . SER A 1 254 ? 16.877 -5.005 -19.333 1.00 95.00 254 SER A C 1
ATOM 2034 O O . SER A 1 254 ? 16.414 -6.141 -19.227 1.00 95.00 254 SER A O 1
ATOM 2036 N N . SER A 1 255 ? 17.668 -4.693 -20.348 1.00 91.44 255 SER A N 1
ATOM 2037 C CA . SER A 1 255 ? 18.189 -5.682 -21.285 1.00 91.44 255 SER A CA 1
ATOM 2038 C C . SER A 1 255 ? 19.450 -5.152 -21.956 1.00 91.44 255 SER A C 1
ATOM 2040 O O . SER A 1 255 ? 19.810 -3.982 -21.803 1.00 91.44 255 SER A O 1
ATOM 2042 N N . GLU A 1 256 ? 20.097 -5.995 -22.760 1.00 88.38 256 GLU A N 1
ATOM 2043 C CA . GLU A 1 256 ? 21.176 -5.547 -23.645 1.00 88.38 256 GLU A CA 1
ATOM 2044 C C . GLU A 1 256 ? 20.708 -4.423 -24.581 1.00 88.38 256 GLU A C 1
ATOM 2046 O O . GLU A 1 256 ? 21.439 -3.461 -24.799 1.00 88.38 256 GLU A O 1
ATOM 2051 N N . MET A 1 257 ? 19.460 -4.489 -25.063 1.00 91.50 257 MET A N 1
ATOM 2052 C CA . MET A 1 257 ? 18.873 -3.452 -25.916 1.00 91.50 257 MET A CA 1
ATOM 2053 C C . MET A 1 257 ? 18.765 -2.107 -25.190 1.00 91.50 257 MET A C 1
ATOM 2055 O O . MET A 1 257 ? 19.013 -1.072 -25.797 1.00 91.50 257 MET A O 1
ATOM 2059 N N . THR A 1 258 ? 18.428 -2.098 -23.897 1.00 92.31 258 THR A N 1
ATOM 2060 C CA . THR A 1 258 ? 18.362 -0.855 -23.111 1.00 92.31 258 THR A CA 1
ATOM 2061 C C . THR A 1 258 ? 19.736 -0.387 -22.628 1.00 92.31 258 THR A C 1
ATOM 2063 O O . THR A 1 258 ? 19.835 0.600 -21.899 1.00 92.31 258 THR A O 1
ATOM 2066 N N . GLY A 1 259 ? 20.806 -1.102 -22.994 1.00 89.50 259 GLY A N 1
ATOM 2067 C CA . GLY A 1 259 ? 22.161 -0.841 -22.524 1.00 89.50 259 GLY A CA 1
ATOM 2068 C C . GLY A 1 259 ? 22.319 -1.001 -21.012 1.00 89.50 259 GLY A C 1
ATOM 2069 O O . GLY A 1 259 ? 23.243 -0.420 -20.456 1.00 89.50 259 GLY A O 1
ATOM 2070 N N . GLY A 1 260 ? 21.419 -1.735 -20.344 1.00 91.44 260 GLY A N 1
ATOM 2071 C CA . GLY A 1 260 ? 21.385 -1.880 -18.884 1.00 91.44 260 GLY A CA 1
ATOM 2072 C C . GLY A 1 260 ? 20.550 -0.829 -18.140 1.00 91.44 260 GLY A C 1
ATOM 2073 O O . GLY A 1 260 ? 20.433 -0.916 -16.919 1.00 91.44 260 GLY A O 1
ATOM 2074 N N . ILE A 1 261 ? 19.934 0.131 -18.839 1.00 94.88 261 ILE A N 1
ATOM 2075 C CA . ILE A 1 261 ? 18.978 1.068 -18.229 1.00 94.88 261 ILE A CA 1
ATOM 2076 C C . ILE A 1 261 ? 17.693 0.312 -17.884 1.00 94.88 261 ILE A C 1
ATOM 2078 O O . ILE A 1 261 ? 17.147 -0.403 -18.730 1.00 94.88 261 ILE A O 1
ATOM 2082 N N . PHE A 1 262 ? 17.205 0.482 -16.658 1.00 96.44 262 PHE A N 1
ATOM 2083 C CA . PHE A 1 262 ? 15.900 -0.022 -16.248 1.00 96.44 262 PHE A CA 1
ATOM 2084 C C . PHE A 1 262 ? 14.767 0.851 -16.788 1.00 96.44 262 PHE A C 1
ATOM 2086 O O . PHE A 1 262 ? 14.849 2.077 -16.822 1.00 96.44 262 PHE A O 1
ATOM 2093 N N . PHE A 1 263 ? 13.684 0.188 -17.171 1.00 97.31 263 PHE A N 1
ATOM 2094 C CA . PHE A 1 263 ? 12.407 0.772 -17.548 1.00 97.31 263 PHE A CA 1
ATOM 2095 C C . PHE A 1 263 ? 11.338 0.157 -16.659 1.00 97.31 263 PHE A C 1
ATOM 2097 O O . PHE A 1 263 ? 11.347 -1.054 -16.457 1.00 97.31 263 PHE A O 1
ATOM 2104 N N . ILE A 1 264 ? 10.398 0.956 -16.151 1.00 97.81 264 ILE A N 1
ATOM 2105 C CA . ILE A 1 264 ? 9.159 0.383 -15.619 1.00 97.81 264 ILE A CA 1
ATOM 2106 C C . ILE A 1 264 ? 8.422 -0.197 -16.825 1.00 97.81 264 ILE A C 1
ATOM 2108 O O . ILE A 1 264 ? 8.221 0.516 -17.809 1.00 97.81 264 ILE A O 1
ATOM 2112 N N . THR A 1 265 ? 8.077 -1.481 -16.768 1.00 97.12 265 THR A N 1
ATOM 2113 C CA . THR A 1 265 ? 7.376 -2.199 -17.841 1.00 97.12 265 THR A CA 1
ATOM 2114 C C . THR A 1 265 ? 5.957 -2.578 -17.461 1.00 97.12 265 THR A C 1
ATOM 2116 O O . THR A 1 265 ? 5.131 -2.752 -18.350 1.00 97.12 265 THR A O 1
ATOM 2119 N N . ASN A 1 266 ? 5.640 -2.620 -16.166 1.00 97.00 266 ASN A N 1
ATOM 2120 C CA . ASN A 1 266 ? 4.288 -2.869 -15.685 1.00 97.00 266 ASN A CA 1
ATOM 2121 C C . ASN A 1 266 ? 4.019 -2.096 -14.390 1.00 97.00 266 ASN A C 1
ATOM 2123 O O . ASN A 1 266 ? 4.896 -2.018 -13.528 1.00 97.00 266 ASN A O 1
ATOM 2127 N N . ILE A 1 267 ? 2.814 -1.547 -14.259 1.00 96.75 267 ILE A N 1
ATOM 2128 C CA . ILE A 1 267 ? 2.260 -1.039 -13.003 1.00 96.75 267 ILE A CA 1
ATOM 2129 C C . ILE A 1 267 ? 0.859 -1.616 -12.867 1.00 96.75 267 ILE A C 1
ATOM 2131 O O . ILE A 1 267 ? -0.029 -1.298 -13.663 1.00 96.75 267 ILE A O 1
ATOM 2135 N N . GLU A 1 268 ? 0.660 -2.410 -11.830 1.00 95.06 268 GLU A N 1
ATOM 2136 C CA . GLU A 1 268 ? -0.629 -2.968 -11.454 1.00 95.06 268 GLU A CA 1
ATOM 2137 C C . GLU A 1 268 ? -1.066 -2.381 -10.120 1.00 95.06 268 GLU A C 1
ATOM 2139 O O . GLU A 1 268 ? -0.268 -2.218 -9.201 1.00 95.06 268 GLU A O 1
ATOM 2144 N N . LEU A 1 269 ? -2.339 -2.016 -10.038 1.00 92.00 269 LEU A N 1
ATOM 2145 C CA . LEU A 1 269 ? -3.028 -1.724 -8.794 1.00 92.00 269 LEU A CA 1
ATOM 2146 C C . LEU A 1 269 ? -3.813 -2.972 -8.409 1.00 92.00 269 LEU A C 1
ATOM 2148 O O . LEU A 1 269 ? -4.720 -3.378 -9.134 1.00 92.00 269 LEU A O 1
ATOM 2152 N N . HIS A 1 270 ? -3.478 -3.535 -7.263 1.00 90.44 270 HIS A N 1
ATOM 2153 C CA . HIS A 1 270 ? -4.168 -4.666 -6.670 1.00 90.44 270 HIS A CA 1
ATOM 2154 C C . HIS A 1 270 ? -5.089 -4.123 -5.591 1.00 90.44 270 HIS A C 1
ATOM 2156 O O . HIS A 1 270 ? -4.637 -3.374 -4.727 1.00 90.44 270 HIS A O 1
ATOM 2162 N N . MET A 1 271 ? -6.375 -4.449 -5.662 1.00 85.25 271 MET A N 1
ATOM 2163 C CA . MET A 1 271 ? -7.371 -4.084 -4.660 1.00 85.25 271 MET A CA 1
ATOM 2164 C C . MET A 1 271 ? -8.034 -5.350 -4.135 1.00 85.25 271 MET A C 1
ATOM 2166 O O . MET A 1 271 ? -8.646 -6.091 -4.899 1.00 85.25 271 MET A O 1
ATOM 2170 N N . HIS A 1 272 ? -7.957 -5.567 -2.831 1.00 81.69 272 HIS A N 1
ATOM 2171 C CA . HIS A 1 272 ? -8.617 -6.672 -2.151 1.00 81.69 272 HIS A CA 1
ATOM 2172 C C . HIS A 1 272 ? -10.024 -6.243 -1.747 1.00 81.69 272 HIS A C 1
ATOM 2174 O O . HIS A 1 272 ? -10.206 -5.347 -0.916 1.00 81.69 272 HIS A O 1
ATOM 2180 N N . ILE A 1 273 ? -11.037 -6.867 -2.349 1.00 71.25 273 ILE A N 1
ATOM 2181 C CA . ILE A 1 273 ? -12.426 -6.692 -1.936 1.00 71.25 273 ILE A CA 1
ATOM 2182 C C . ILE A 1 273 ? -12.768 -7.801 -0.953 1.00 71.25 273 ILE A C 1
ATOM 2184 O O . ILE A 1 273 ? -12.999 -8.950 -1.324 1.00 71.25 273 ILE A O 1
ATOM 2188 N N . LYS A 1 274 ? -12.876 -7.416 0.317 1.00 60.06 274 LYS A N 1
ATOM 2189 C CA . LYS A 1 274 ? -13.463 -8.270 1.346 1.00 60.06 274 LYS A CA 1
ATOM 2190 C C . LYS A 1 274 ? -14.980 -8.280 1.144 1.00 60.06 274 LYS A C 1
ATOM 2192 O O . LYS A 1 274 ? -15.647 -7.293 1.467 1.00 60.06 274 LYS A O 1
ATOM 2197 N N . GLU A 1 275 ? -15.529 -9.361 0.589 1.00 48.78 275 GLU A N 1
ATOM 2198 C CA . GLU A 1 275 ? -16.978 -9.582 0.629 1.00 48.78 275 GLU A CA 1
ATOM 2199 C C . GLU A 1 275 ? -17.436 -9.655 2.099 1.00 48.78 275 GLU A C 1
ATOM 2201 O O . GLU A 1 275 ? -16.804 -10.318 2.928 1.00 48.78 275 GLU A O 1
ATOM 2206 N N . LYS A 1 276 ? -18.483 -8.885 2.428 1.00 45.97 276 LYS A N 1
ATOM 2207 C CA . LYS A 1 276 ? -19.040 -8.741 3.784 1.00 45.97 276 LYS A CA 1
ATOM 2208 C C . LYS A 1 276 ? -19.924 -9.915 4.177 1.00 45.97 276 LYS A C 1
ATOM 2210 O O . LYS A 1 276 ? -20.767 -10.307 3.343 1.00 45.97 276 LYS A O 1
#

Foldseek 3Di:
DDDDDDDDDPDDDDPDDDDDDDPQQKAWDWPDQEAAAADQKDKTKTFIPNAPDQKWKKWKAFVVDTWDIDMWGADPRRITMDMDGTQQAQHQKMKMWIWHDQPPPRDDDPVRTVVRTRDMGMYGYDPVRHDHPDDDDDDDDDDDPQPKDKDWPAADDCVVQLPHAQQPDFAQALNDTHGQDPVNLVCVVVVNCVLQLP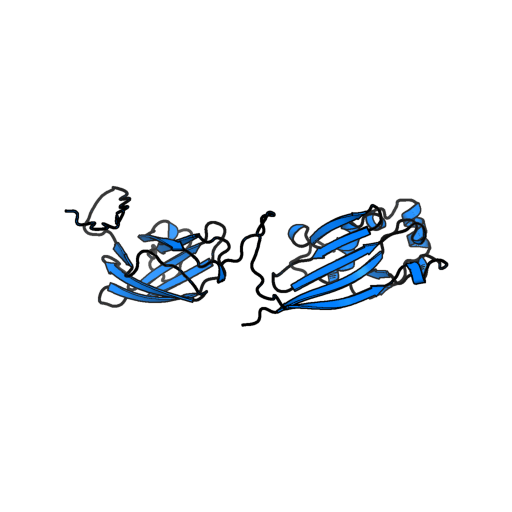PQSVCQQRVQNVDDPVQDDPRGGPPVQWDWDDPDSFKIWIWGDDDPQKIKIWIWGDDVNNVSGIGGRTIMIIGGDDDD

Secondary structure (DSSP, 8-state):
-------------------S-TTS--EEEES-SSEEE-SSEEEEEEEEES-SSSEEEEEEE-SSSEEEEEEEE--TTSEEEEEEE-PPPSSSEEEEEEE--SS-SSS--TTTTGGGEEEEEEEEE-TTT------S----------EEEEEEEEE--GGGGTTS-GGGSEEEETTEEEE--HHHHHHHHTTS-GGGG-HHHHHHHHTGGGS-GGGEETTEE-GGGEEEEEEETTEEEEEEESSSSEEEEEEEE--TTTTT--EEEEEEEEEEE---

Nearest PDB structures (foldseek):
  3tp4-assembly3_B  TM=7.050E-01  e=4.168E-03  synthetic construct
  7ptr-assembly1_A  TM=6.665E-01  e=2.433E-02  Haloferax volcanii DS2
  7q60-assembly1_A  TM=5.571E-01  e=4.984E-02  Homo sapiens
  7q61-assembly1_A  TM=3.253E-01  e=1.481E-02  Homo sapiens
  3ciq-assembly1_H  TM=3.431E-01  e=3.628E-01  Homo sapiens

Radius of gyration: 28.79 Å; Cα contacts (8 Å, |Δi|>4): 495; chains: 1; bounding box: 55×67×87 Å

Solvent-accessible surface area (backbone atoms only — not comparable to full-atom values): 16287 Å² total; per-residue (Å²): 136,82,87,84,81,86,79,79,82,80,80,83,83,80,85,75,82,88,79,88,70,89,89,65,59,52,45,75,46,59,77,64,79,74,46,75,41,75,54,56,56,49,75,52,44,31,41,44,43,67,64,91,59,59,50,36,35,40,40,32,32,31,91,83,52,84,34,34,70,51,76,46,65,37,44,98,85,28,37,36,70,49,76,48,66,42,50,76,35,47,36,53,43,30,40,44,35,31,23,42,68,71,84,70,80,89,66,94,42,79,82,59,19,65,78,37,62,61,52,72,44,63,34,36,42,34,71,91,46,38,54,60,70,87,69,94,75,89,85,84,86,80,89,72,82,67,45,68,47,77,44,79,78,44,77,57,65,72,73,85,45,74,89,53,58,60,45,73,44,79,31,61,46,55,88,39,80,44,60,52,48,67,68,54,56,51,38,35,77,74,58,76,42,59,50,45,62,31,62,66,62,35,48,30,39,33,52,28,62,83,50,62,74,90,53,38,53,90,70,25,47,33,70,94,38,46,49,72,49,74,76,49,99,43,30,30,39,32,43,38,45,89,51,93,49,38,37,35,43,37,32,32,38,34,40,80,78,47,72,46,37,54,36,61,32,35,33,32,40,38,34,51,46,77,81,131

=== Feature glossary ===
A reading guide for the features in this record.

Start from the sequence.

  · Sequence gives the chain of amino acids in standard one-letter code (A=alanine, C=cysteine, …, Y=tyrosine), read N→C. It is the only feature that is directly encoded by the gene; all structural features are derived from the folded form of this sequence.

Fold it, and you get atomic coordinates and the backbone conformation that goes with them.

  · Structure coordinates are given as an mmCIF _atom_site loop: one row per atom with element, residue name, chain id, sequence number, and x/y/z position in Å. Only the four main-chain atoms per residue are included here; side chains are omitted to keep the record compact.

  · Backbone dihedral angles. Every residue except chain termini has a φ (preceding-C → N → Cα → C) and a ψ (N → Cα → C → next-N). They are reported in degrees following the IUPAC sign convention. Secondary structure is essentially a statement about which (φ, ψ) basin each residue occupies.

  · Eight-state secondary structure (DSSP): H is the canonical α-helix, G the tighter 3₁₀-helix, I the wider π-helix; E/B are β-structure, T and S are turns and bends, and '-' is everything else. DSSP derives these from the pattern of main-chain N–H···O=C hydrogen bonds, not from the sequence.

  · SS3 is a coarse helix/strand/coil call (letters a/b/c) made by the P-SEA algorithm from inter-Cα distances and dihedrals. It is less detailed than DSSP but needs only Cα positions.

Summarize the fold with a handful of shape descriptors and a per-residue structural alphabet.

  · Radius of gyration (Rg) is the root-mean-square distance of Cα atoms from their centroid — a single number for overall size and compactness. A globular domain of N residues has Rg ≈ 2.2·N^0.38 Å; an extended or disordered chain has a much larger Rg. The Cα contact count is the number of residue pairs whose Cα atoms are within 8 Å and are more than four positions apart in sequence — a standard proxy for tertiary packing density. The bounding box is the smallest axis-aligned box enclosing all Cα atoms.

  · 3Di is Foldseek's structural alphabet. Each residue is assigned one of twenty discrete states based on how its Cα sits relative to its spatial (not sequential) neighbors. Aligning 3Di strings finds structural homologs roughly as well as full 3D superposition, but orders of magnitude faster.

  · Solvent-accessible surface area (SASA) is the area in Å² traced out by the centre of a 1.4 Å probe sphere (a water molecule) rolled over the protein's van der Waals surface (Shrake–Rupley / Lee–Richards construction). Buried residues have near-zero SASA; fully exposed residues can exceed 200 Å². The total SASA scales roughly with the number of surface residues.

Ask how reliable the model is.

  · For AlphaFold models, the B-factor field carries pLDDT — the model's own estimate of local accuracy on a 0–100 scale. Regions with pLDDT<50 should be treated as essentially unmodeled; they often correspond to intrinsically disordered segments.

  · For experimental (PDB) structures, the B-factor (temperature factor) quantifies the positional spread of each atom in the crystal — a combination of thermal vibration and static disorder — in units of Å². High B-factors mark flexible loops or poorly resolved regions; low B-factors mark the rigid, well-ordered core.

  · Predicted Aligned Error (PAE) is an AlphaFold confidence matrix: entry (i, j) is the expected error in the position of residue j, in ångströms, when the prediction is superimposed on the true structure at residue i. Low PAE within a block of residues means that block is internally rigid and well-predicted; high PAE between two blocks means their relative placement is uncertain even if each block individually is confident.

Place it in context: what it resembles, what it is annotated as, and how it looks.

  · Structural nearest neighbors (via Foldseek easy-search vs the PDB). Reported per hit: target PDB id, E-value, and alignment TM-score. A TM-score above ~0.5 is the conventional threshold for 'same fold'.

  · Functional annotations link the protein to curated databases. InterPro entries identify conserved domains and families by matching the sequence against member-database signatures (Pfam, PROSITE, CDD, …). Gene Ontology (GO) terms describe molecular function, biological process, and cellular component in a controlled vocabulary. CATH places the structure in a hierarchical fold classification (Class/Architecture/Topology/Homologous-superfamily). The organism is the source species.

  · The contact map is a binary N×N matrix image: pixel (i, j) is dark where Cα_i and Cα_j are within 8 Å and |i−j|>4. Because the |i−j|>4 filter removes local helical contacts, off-diagonal stripes parallel to the main diagonal indicate parallel β-sheets; stripes perpendicular to it indicate antiparallel β-sheets. The Ramachandran plot scatters every residue's (φ, ψ) pair against the sterically allowed regions. The PAE heatmap renders the predicted-aligned-error matrix.

  · Six rendered views show the 3D structure from the faces of a cube — i.e. along ±x, ±y, ±z. Rendering representation is drawn randomly per protein from cartoon (secondary-structure ribbons), sticks (backbone bonds), or molecular surface; coloring is either N→C rainbow (blue at the N-terminus through red at the C-terminus) or one color per chain.